Protein AF-A0A2G1QGQ4-F1 (afdb_monomer)

Radius of gyration: 23.51 Å; Cα contacts (8 Å, |Δi|>4): 430; chains: 1; bounding box: 53×46×70 Å

Secondary structure (DSSP, 8-state):
--HHHHHHHHHHHHHHHHHHHTTTTT-EEEEEEEEE-S--EE-SSTT--EESS-SSTHHHHHHHHHHHTT-EEEE-TTHHHHHHHHHHHHHHHHHHHHHHHHHT--SEEEEEEEEEEEEEEEEEEE--BTTEEEEEEEEEEEEEEEEEEE-TTT--EEEEEEEEEEEEEEEEEEEEEEEETTEEEEEEEEEEEE--TTIIIIIHHHHHHHHHHHHHH-HHHHHHHHHHHHHHSPP-

Foldseek 3Di:
DCPPVVLVVLLLVLLQLLQVLCLAAAAEEEEAAAEEQAPAAPPPDPPDGHHPADGPVLSVLLCVLCVSSNHHYDYPHPVVVLVVQCVVVDDVSVVVSVVVCVVRPHQKYKYKYWNHKDKAWDDWDDDDDQQKDKIKGKIKIKIKMKMFIAGPPVRHTQDMDIDMDMWMKMKIKMKGWDDDPNDIDIDMDIDIDGDDCPPRPRSSVSSLRSSVSSLSRGVSSVVRRVVSSVVVDDDD

Mean predicted aligned error: 9.04 Å

pLDDT: mean 83.69, std 13.97, range [28.38, 97.88]

Organism: NCBI:txid1982044

Sequence (236 aa):
MPIVETHKTEVGDILACIKKSGAINGIRFAVALWADGTGQTNAVADGMTGTKLPQGTSATYVSGAIRDAGGIALNRYENNTNASLANFGGAPVQEAIAKSIQRDYPHYVVTGMFTSLDFTGGKTVDVRVAGVGPMANTRAARVGFSTELVTPGSGRLVADSKMSRVMRFKEIGIGGGIIIGNTLATGQVMKSDQQMLQAESLEDPISLMVADLILQSFPKAQSACGSQFGKLMPSA

Solvent-accessible surface area (backbone atoms only — not comparable to full-atom values): 12724 Å² total; per-residue (Å²): 131,80,65,70,67,61,53,59,51,53,53,50,50,52,26,45,42,29,28,73,55,49,57,36,58,85,42,32,32,28,31,35,60,50,43,82,60,45,85,59,62,40,68,88,51,93,92,51,82,44,62,74,62,83,80,66,58,61,39,53,36,47,38,46,37,38,41,55,24,38,26,40,54,39,80,48,59,63,52,62,58,59,53,50,47,28,66,76,51,37,71,70,41,38,52,52,51,53,51,47,52,62,73,64,54,48,65,31,33,39,37,34,32,33,61,36,69,46,76,43,85,51,63,73,46,77,51,67,59,94,46,35,32,49,33,35,41,34,36,34,36,36,40,29,38,38,37,39,36,22,36,67,94,78,62,48,78,70,34,68,33,75,53,73,46,79,45,58,35,43,36,42,31,42,39,35,43,51,74,58,91,95,42,78,51,70,52,72,51,75,50,75,51,68,67,59,61,71,54,78,61,42,37,51,60,47,30,46,37,52,49,48,33,45,34,75,65,31,68,60,21,26,76,73,34,42,76,61,50,60,71,70,48,78,82,127

Structure (mmCIF, N/CA/C/O backbone):
data_AF-A0A2G1QGQ4-F1
#
_entry.id   AF-A0A2G1QGQ4-F1
#
loop_
_atom_site.group_PDB
_atom_site.id
_atom_site.type_symbol
_atom_site.label_atom_id
_atom_site.label_alt_id
_atom_site.label_comp_id
_atom_site.label_asym_id
_atom_site.label_entity_id
_atom_site.label_seq_id
_atom_site.pdbx_PDB_ins_code
_atom_site.Cartn_x
_atom_site.Cartn_y
_atom_site.Cartn_z
_atom_site.occupancy
_atom_site.B_iso_or_equiv
_atom_site.auth_seq_id
_atom_site.auth_comp_id
_atom_site.auth_asym_id
_atom_site.auth_atom_id
_atom_site.pdbx_PDB_model_num
ATOM 1 N N . MET A 1 1 ? 3.959 -12.378 -22.763 1.00 28.38 1 MET A N 1
ATOM 2 C CA . MET A 1 1 ? 3.350 -13.180 -21.680 1.00 28.38 1 MET A CA 1
ATOM 3 C C . MET A 1 1 ? 2.687 -12.215 -20.715 1.00 28.38 1 MET A C 1
ATOM 5 O O . MET A 1 1 ? 3.369 -11.273 -20.320 1.00 28.38 1 MET A O 1
ATOM 9 N N . PRO A 1 2 ? 1.393 -12.372 -20.398 1.00 36.06 2 PRO A N 1
ATOM 10 C CA . PRO A 1 2 ? 0.696 -11.466 -19.500 1.00 36.06 2 PRO A CA 1
ATOM 11 C C . PRO A 1 2 ? 1.058 -11.856 -18.066 1.00 36.06 2 PRO A C 1
ATOM 13 O O . PRO A 1 2 ? 0.424 -12.704 -17.463 1.00 36.06 2 PRO A O 1
ATOM 16 N N . ILE A 1 3 ? 2.132 -11.273 -17.539 1.00 42.59 3 ILE A N 1
ATOM 17 C CA . ILE A 1 3 ? 2.497 -11.413 -16.119 1.00 42.59 3 ILE A CA 1
ATOM 18 C C . ILE A 1 3 ? 1.481 -10.642 -15.247 1.00 42.59 3 ILE A C 1
ATOM 20 O O . ILE A 1 3 ? 1.219 -11.018 -14.107 1.00 42.59 3 ILE A O 1
ATOM 24 N N . VAL A 1 4 ? 0.851 -9.622 -15.843 1.00 42.44 4 VAL A N 1
ATOM 25 C CA . VAL A 1 4 ? 0.005 -8.607 -15.200 1.00 42.44 4 VAL A CA 1
ATOM 26 C C . VAL A 1 4 ? -1.303 -9.166 -14.628 1.00 42.44 4 VAL A C 1
ATOM 28 O O . VAL A 1 4 ? -1.730 -8.748 -13.560 1.00 42.44 4 VAL A O 1
ATOM 31 N N . GLU A 1 5 ? -1.948 -10.117 -15.306 1.00 40.44 5 GLU A N 1
ATOM 32 C CA . GLU A 1 5 ? -3.262 -10.631 -14.878 1.00 40.44 5 GLU A CA 1
ATOM 33 C C . GLU A 1 5 ? -3.138 -11.622 -13.707 1.00 40.44 5 GLU A C 1
ATOM 35 O O . GLU A 1 5 ? -3.970 -11.633 -12.804 1.00 40.44 5 GLU A O 1
ATOM 40 N N . THR A 1 6 ? -2.037 -12.379 -13.672 1.00 44.22 6 THR A N 1
ATOM 41 C CA . THR A 1 6 ? -1.728 -13.396 -12.653 1.00 44.22 6 THR A CA 1
ATOM 42 C C . THR A 1 6 ? -1.455 -12.830 -11.257 1.00 44.22 6 THR A C 1
ATOM 44 O O . THR A 1 6 ? -1.804 -13.463 -10.266 1.00 44.22 6 THR A O 1
ATOM 47 N N . HIS A 1 7 ? -0.839 -11.648 -11.141 1.00 52.28 7 HIS A N 1
ATOM 48 C CA . HIS A 1 7 ? -0.472 -11.102 -9.825 1.00 52.28 7 HIS A CA 1
ATOM 49 C C . HIS A 1 7 ? -1.653 -10.451 -9.093 1.00 52.28 7 HIS A C 1
ATOM 51 O O . HIS A 1 7 ? -1.795 -10.621 -7.881 1.00 52.28 7 HIS A O 1
ATOM 57 N N . LYS A 1 8 ? -2.556 -9.782 -9.823 1.00 57.88 8 LYS A N 1
ATOM 58 C CA . LYS A 1 8 ? -3.760 -9.180 -9.232 1.00 57.88 8 LYS A CA 1
ATOM 59 C C . LYS A 1 8 ? -4.678 -10.238 -8.610 1.00 57.88 8 LYS A C 1
ATOM 61 O O . LYS A 1 8 ? -5.297 -9.997 -7.574 1.00 57.88 8 LYS A O 1
ATOM 66 N N . THR A 1 9 ? -4.737 -11.428 -9.212 1.00 66.50 9 THR A N 1
ATOM 67 C CA . THR A 1 9 ? -5.489 -12.565 -8.664 1.00 66.50 9 THR A CA 1
ATOM 68 C C . THR A 1 9 ? -4.884 -13.094 -7.364 1.00 66.50 9 THR A C 1
ATOM 70 O O . THR A 1 9 ? -5.625 -13.363 -6.427 1.00 66.50 9 THR A O 1
ATOM 73 N N . GLU A 1 10 ? -3.556 -13.138 -7.237 1.00 82.25 10 GLU A N 1
ATOM 74 C CA . GLU A 1 10 ? -2.882 -13.650 -6.034 1.00 82.25 10 GLU A CA 1
ATOM 75 C C . GLU A 1 10 ? -3.085 -12.760 -4.798 1.00 82.25 10 GLU A C 1
ATOM 77 O O . GLU A 1 10 ? -3.364 -13.256 -3.701 1.00 82.25 10 GLU A O 1
ATOM 82 N N . VAL A 1 11 ? -2.974 -11.438 -4.974 1.00 86.56 11 VAL A N 1
ATOM 83 C CA . VAL A 1 11 ? -3.230 -10.467 -3.899 1.00 86.56 11 VAL A CA 1
ATOM 84 C C . VAL A 1 11 ? -4.713 -10.475 -3.513 1.00 86.56 11 VAL A C 1
ATOM 86 O O . VAL A 1 11 ? -5.056 -10.484 -2.329 1.00 86.56 11 VAL A O 1
ATOM 89 N N . GLY A 1 12 ? -5.609 -10.548 -4.501 1.00 89.88 12 GLY A N 1
ATOM 90 C CA . GLY A 1 12 ? -7.041 -10.707 -4.255 1.00 89.88 12 GLY A CA 1
ATOM 91 C C . GLY A 1 12 ? -7.365 -11.974 -3.458 1.00 89.88 12 GLY A C 1
ATOM 92 O O . GLY A 1 12 ? -8.160 -11.924 -2.518 1.00 89.88 12 GLY A O 1
ATOM 93 N N . ASP A 1 13 ? -6.709 -13.094 -3.767 1.00 92.44 13 ASP A N 1
ATOM 94 C CA . ASP A 1 13 ? -6.938 -14.373 -3.096 1.00 92.44 13 ASP A CA 1
ATOM 95 C C . ASP A 1 13 ? -6.530 -14.344 -1.620 1.00 92.44 13 ASP A C 1
ATOM 97 O O . ASP A 1 13 ? -7.228 -14.925 -0.781 1.00 92.44 13 ASP A O 1
ATOM 101 N N . ILE A 1 14 ? -5.421 -13.677 -1.271 1.00 94.50 14 ILE A N 1
ATOM 102 C CA . ILE A 1 14 ? -5.005 -13.585 0.135 1.00 94.50 14 ILE A CA 1
ATOM 103 C C . ILE A 1 14 ? -5.941 -12.674 0.932 1.00 94.50 14 ILE A C 1
ATOM 105 O O . ILE A 1 14 ? -6.358 -13.039 2.034 1.00 94.50 14 ILE A O 1
ATOM 109 N N . LEU A 1 15 ? -6.360 -11.539 0.366 1.00 95.75 15 LEU A N 1
ATOM 110 C CA . LEU A 1 15 ? -7.339 -10.654 1.004 1.00 95.75 15 LEU A CA 1
ATOM 111 C C . LEU A 1 15 ? -8.690 -11.367 1.171 1.00 95.75 15 LEU A C 1
ATOM 113 O O . LEU A 1 15 ? -9.294 -11.322 2.243 1.00 95.75 15 LEU A O 1
ATOM 117 N N . ALA A 1 16 ? -9.121 -12.129 0.164 1.00 96.25 16 ALA A N 1
ATOM 118 C CA . ALA A 1 16 ? -10.317 -12.958 0.246 1.00 96.25 16 ALA A CA 1
ATOM 119 C C . ALA A 1 16 ? -10.196 -14.063 1.311 1.00 96.25 16 ALA A C 1
ATOM 121 O O . ALA A 1 16 ? -11.179 -14.348 2.003 1.00 96.25 16 ALA A O 1
ATOM 122 N N . CYS A 1 17 ? -9.018 -14.674 1.482 1.00 96.75 17 CYS A N 1
ATOM 123 C CA . CYS A 1 17 ? -8.759 -15.610 2.578 1.00 96.75 17 CYS A CA 1
ATOM 124 C C . CYS A 1 17 ? -8.932 -14.922 3.938 1.00 96.75 17 CYS A C 1
ATOM 126 O O . CYS A 1 17 ? -9.684 -15.409 4.791 1.00 96.75 17 CYS A O 1
ATOM 128 N N . ILE A 1 18 ? -8.308 -13.753 4.125 1.00 97.75 18 ILE A N 1
ATOM 129 C CA . ILE A 1 18 ? -8.406 -12.973 5.365 1.00 97.75 18 ILE A CA 1
ATOM 130 C C . ILE A 1 18 ? -9.871 -12.628 5.655 1.00 97.75 18 ILE A C 1
ATOM 132 O O . ILE A 1 18 ? -10.347 -12.860 6.769 1.00 97.75 18 ILE A O 1
ATOM 136 N N . LYS A 1 19 ? -10.627 -12.196 4.643 1.00 97.88 19 LYS A N 1
ATOM 137 C CA . LYS A 1 19 ? -12.064 -11.930 4.760 1.00 97.88 19 LYS A CA 1
ATOM 138 C C . LYS A 1 19 ? -12.856 -13.157 5.203 1.00 97.88 19 LYS A C 1
ATOM 140 O O . LYS A 1 19 ? -13.670 -13.061 6.119 1.00 97.88 19 LYS A O 1
ATOM 145 N N . LYS A 1 20 ? -12.602 -14.325 4.603 1.00 97.56 20 LYS A N 1
ATOM 146 C CA . LYS A 1 20 ? -13.256 -15.594 4.980 1.00 97.56 20 LYS A CA 1
ATOM 147 C C . LYS A 1 20 ? -12.925 -16.019 6.410 1.00 97.56 20 LYS A C 1
ATOM 149 O O . LYS A 1 20 ? -13.785 -16.579 7.084 1.00 97.56 20 LYS A O 1
ATOM 154 N N . SER A 1 21 ? -11.720 -15.720 6.900 1.00 97.25 21 SER A N 1
ATOM 155 C CA . SER A 1 21 ? -11.356 -15.978 8.300 1.00 97.25 21 SER A CA 1
ATOM 156 C C . SER A 1 21 ? -12.193 -15.143 9.283 1.00 97.25 21 SER A C 1
ATOM 158 O O . SER A 1 21 ? -12.359 -15.519 10.446 1.00 97.25 21 SER A O 1
ATOM 160 N N . GLY A 1 22 ? -12.720 -13.995 8.841 1.00 97.25 22 GLY A N 1
ATOM 161 C CA . GLY A 1 22 ? -13.447 -13.040 9.674 1.00 97.25 22 GLY A CA 1
ATOM 162 C C . GLY A 1 22 ? -12.605 -12.442 10.803 1.00 97.25 22 GLY A C 1
ATOM 163 O O . GLY A 1 22 ? -13.166 -12.003 11.804 1.00 97.25 22 GLY A O 1
ATOM 164 N N . ALA A 1 23 ? -11.272 -12.477 10.691 1.00 96.94 23 ALA A N 1
ATOM 165 C CA . ALA A 1 23 ? -10.347 -12.012 11.726 1.00 96.94 23 ALA A CA 1
ATOM 166 C C . ALA A 1 23 ? -10.472 -10.516 12.033 1.00 96.94 23 ALA A C 1
ATOM 168 O O . ALA A 1 23 ? -10.244 -10.111 13.169 1.00 96.94 23 ALA A O 1
ATOM 169 N N . ILE A 1 24 ? -10.864 -9.720 11.037 1.00 97.75 24 ILE A N 1
ATOM 170 C CA . ILE A 1 24 ? -10.989 -8.265 11.154 1.00 97.75 24 ILE A CA 1
ATOM 171 C C . ILE A 1 24 ? -12.421 -7.760 10.920 1.00 97.75 24 ILE A C 1
ATOM 173 O O . ILE A 1 24 ? -12.630 -6.566 10.705 1.00 97.75 24 ILE A O 1
ATOM 177 N N . ASN A 1 25 ? -13.424 -8.642 10.992 1.00 96.94 25 ASN A N 1
ATOM 178 C CA . ASN A 1 25 ? -14.824 -8.247 10.829 1.00 96.94 25 ASN A CA 1
ATOM 179 C C . ASN A 1 25 ? -15.223 -7.233 11.910 1.00 96.94 25 ASN A C 1
ATOM 181 O O . ASN A 1 25 ? -15.091 -7.494 13.104 1.00 96.94 25 ASN A O 1
ATOM 185 N N . GLY A 1 26 ? -15.716 -6.068 11.487 1.00 95.38 26 GLY A N 1
ATOM 186 C CA . GLY A 1 26 ? -16.084 -4.975 12.395 1.00 95.38 26 GLY A CA 1
ATOM 187 C C . GLY A 1 26 ? -14.897 -4.175 12.948 1.00 95.38 26 GLY A C 1
ATOM 188 O O . GLY A 1 26 ? -15.105 -3.170 13.633 1.00 95.38 26 GLY A O 1
ATOM 189 N N . ILE A 1 27 ? -13.656 -4.553 12.624 1.00 97.88 27 ILE A N 1
ATOM 190 C CA . ILE A 1 27 ? -12.474 -3.788 13.012 1.00 97.88 27 ILE A CA 1
ATOM 191 C C . ILE A 1 27 ? -12.340 -2.576 12.090 1.00 97.88 27 ILE A C 1
ATOM 193 O O . ILE A 1 27 ? -12.159 -2.681 10.878 1.00 97.88 27 ILE A O 1
ATOM 197 N N . ARG A 1 28 ? -12.465 -1.400 12.702 1.00 97.06 28 ARG A N 1
ATOM 198 C CA . ARG A 1 28 ? -12.249 -0.087 12.086 1.00 97.06 28 ARG A CA 1
ATOM 199 C C . ARG A 1 28 ? -10.768 0.289 12.034 1.00 97.06 28 ARG A C 1
ATOM 201 O O . ARG A 1 28 ? -10.126 0.361 13.081 1.00 97.06 28 ARG A O 1
ATOM 208 N N . PHE A 1 29 ? -10.281 0.611 10.843 1.00 97.25 29 PHE A N 1
ATOM 209 C CA . PHE A 1 29 ? -8.935 1.104 10.575 1.00 97.25 29 PHE A CA 1
ATOM 210 C C . PHE A 1 29 ? -9.019 2.533 10.048 1.00 97.25 29 PHE A C 1
ATOM 212 O O . PHE A 1 29 ? -9.677 2.780 9.040 1.00 97.25 29 PHE A O 1
ATOM 219 N N . ALA A 1 30 ? -8.352 3.477 10.702 1.00 94.44 30 ALA A N 1
ATOM 220 C CA . ALA A 1 30 ? -8.120 4.789 10.114 1.00 94.44 30 ALA A CA 1
ATOM 221 C C . ALA A 1 30 ? -6.956 4.701 9.130 1.00 94.44 30 ALA A C 1
ATOM 223 O O . ALA A 1 30 ? -5.867 4.282 9.507 1.00 94.44 30 ALA A O 1
ATOM 224 N N . VAL A 1 31 ? -7.177 5.114 7.888 1.00 93.12 31 VAL A N 1
ATOM 225 C CA . VAL A 1 31 ? -6.118 5.222 6.884 1.00 93.12 31 VAL A CA 1
ATOM 226 C C . VAL A 1 31 ? -5.609 6.654 6.897 1.00 93.12 31 VAL A C 1
ATOM 228 O O . VAL A 1 31 ? -6.354 7.580 6.568 1.00 93.12 31 VAL A O 1
ATOM 231 N N . ALA A 1 32 ? -4.375 6.822 7.361 1.00 87.81 32 ALA A N 1
ATOM 232 C CA . ALA A 1 32 ? -3.702 8.105 7.496 1.00 87.81 32 ALA A CA 1
ATOM 233 C C . ALA A 1 32 ? -2.915 8.465 6.222 1.00 87.81 32 ALA A C 1
ATOM 235 O O . ALA A 1 32 ? -3.194 7.955 5.134 1.00 87.81 32 ALA A O 1
ATOM 236 N N . LEU A 1 33 ? -1.957 9.389 6.353 1.00 82.69 33 LEU A N 1
ATOM 237 C CA . LEU A 1 33 ? -1.147 9.853 5.235 1.00 82.69 33 LEU A CA 1
ATOM 238 C C . LEU A 1 33 ? -0.315 8.718 4.633 1.00 82.69 33 LEU A C 1
ATOM 240 O O . LEU A 1 33 ? 0.320 7.954 5.357 1.00 82.69 33 LEU A O 1
ATOM 244 N N . TRP A 1 34 ? -0.289 8.661 3.302 1.00 85.81 34 TRP A N 1
ATOM 245 C CA . TRP A 1 34 ? 0.748 7.943 2.578 1.00 85.81 34 TRP A CA 1
ATOM 246 C C . TRP A 1 34 ? 1.764 8.952 2.052 1.00 85.81 34 TRP A C 1
ATOM 248 O O . TRP A 1 34 ? 1.470 9.681 1.103 1.00 85.81 34 TRP A O 1
ATOM 258 N N . ALA A 1 35 ? 2.918 9.049 2.704 1.00 86.44 35 ALA A N 1
ATOM 259 C CA . ALA A 1 35 ? 3.913 10.071 2.396 1.00 86.44 35 ALA A CA 1
ATOM 260 C C . ALA A 1 35 ? 4.841 9.653 1.244 1.00 86.44 35 ALA A C 1
ATOM 262 O O . ALA A 1 35 ? 5.180 8.480 1.087 1.00 86.44 35 ALA A O 1
ATOM 263 N N . ASP A 1 36 ? 5.311 10.623 0.465 1.00 85.75 36 ASP A N 1
ATOM 264 C CA . ASP A 1 36 ? 6.444 10.431 -0.439 1.00 85.75 36 ASP A CA 1
ATOM 265 C C . ASP A 1 36 ? 7.733 10.859 0.274 1.00 85.75 36 ASP A C 1
ATOM 267 O O . ASP A 1 36 ? 8.033 12.047 0.387 1.00 85.75 36 ASP A O 1
ATOM 271 N N . GLY A 1 37 ? 8.472 9.882 0.801 1.00 83.56 37 GLY A N 1
ATOM 272 C CA . GLY A 1 37 ? 9.764 10.086 1.456 1.00 83.56 37 GLY A CA 1
ATOM 273 C C . GLY A 1 37 ? 10.958 9.963 0.508 1.00 83.56 37 GLY A C 1
ATOM 274 O O . GLY A 1 37 ? 12.095 9.967 0.969 1.00 83.56 37 GLY A O 1
ATOM 275 N N . THR A 1 38 ? 10.733 9.831 -0.804 1.00 83.62 38 THR A N 1
ATOM 276 C CA . THR A 1 38 ? 11.808 9.520 -1.762 1.00 83.62 38 THR A CA 1
ATOM 277 C C . THR A 1 38 ? 12.659 10.730 -2.134 1.00 83.62 38 THR A C 1
ATOM 279 O O . THR A 1 38 ? 13.783 10.570 -2.609 1.00 83.62 38 THR A O 1
ATOM 282 N N . GLY A 1 39 ? 12.116 11.941 -1.972 1.00 78.25 39 GLY A N 1
ATOM 283 C CA . GLY A 1 39 ? 12.755 13.189 -2.399 1.00 78.25 39 GLY A CA 1
ATOM 284 C C . GLY A 1 39 ? 12.881 13.348 -3.921 1.00 78.25 39 GLY A C 1
ATOM 285 O O . GLY A 1 39 ? 13.515 14.295 -4.384 1.00 78.25 39 GLY A O 1
ATOM 286 N N . GLN A 1 40 ? 12.291 12.446 -4.715 1.00 78.75 40 GLN A N 1
ATOM 287 C CA . GLN A 1 40 ? 12.428 12.440 -6.169 1.00 78.75 40 GLN A CA 1
ATOM 288 C C . GLN A 1 40 ? 11.359 13.304 -6.843 1.00 78.75 40 GLN A C 1
ATOM 290 O O . GLN A 1 40 ? 10.167 12.980 -6.868 1.00 78.75 40 GLN A O 1
ATOM 295 N N . THR A 1 41 ? 11.803 14.382 -7.482 1.00 71.88 41 THR A N 1
ATOM 296 C CA . THR A 1 41 ? 10.947 15.267 -8.275 1.00 71.88 41 THR A CA 1
ATOM 297 C C . THR A 1 41 ? 11.141 15.039 -9.773 1.00 71.88 41 THR A C 1
ATOM 299 O O . THR A 1 41 ? 12.149 14.523 -10.260 1.00 71.88 41 THR A O 1
ATOM 302 N N . ASN A 1 42 ? 10.118 15.376 -10.544 1.00 66.19 42 ASN A N 1
ATOM 303 C CA . ASN A 1 42 ? 10.129 15.360 -11.990 1.00 66.19 42 ASN A CA 1
ATOM 304 C C . ASN A 1 42 ? 10.671 16.695 -12.515 1.00 66.19 42 ASN A C 1
ATOM 306 O O . ASN A 1 42 ? 9.912 17.554 -12.957 1.00 66.19 42 ASN A O 1
ATOM 310 N N . ALA A 1 43 ? 11.992 16.854 -12.474 1.00 57.50 43 ALA A N 1
ATOM 311 C CA . ALA A 1 43 ? 12.678 17.961 -13.128 1.00 57.50 43 ALA A CA 1
ATOM 312 C C . ALA A 1 43 ? 12.921 17.609 -14.606 1.00 57.50 43 ALA A C 1
ATOM 314 O O . ALA A 1 43 ? 13.974 17.096 -14.973 1.00 57.50 43 ALA A O 1
ATOM 315 N N . VAL A 1 44 ? 11.909 17.809 -15.456 1.00 58.56 44 VAL A N 1
ATOM 316 C CA . VAL A 1 44 ? 12.087 17.780 -16.925 1.00 58.56 44 VAL A CA 1
ATOM 317 C C . VAL A 1 44 ? 12.400 19.167 -17.503 1.00 58.56 44 VAL A C 1
ATOM 319 O O . VAL A 1 44 ? 12.785 19.259 -18.663 1.00 58.56 44 VAL A O 1
ATOM 322 N N . ALA A 1 45 ? 12.306 20.223 -16.687 1.00 52.59 45 ALA A N 1
ATOM 323 C CA . ALA A 1 45 ? 12.778 21.577 -16.972 1.00 52.59 45 ALA A CA 1
ATOM 324 C C . ALA A 1 45 ? 12.997 22.364 -15.661 1.00 52.59 45 ALA A C 1
ATOM 326 O O . ALA A 1 45 ? 12.435 22.001 -14.620 1.00 52.59 45 ALA A O 1
ATOM 327 N N . ASP A 1 46 ? 13.777 23.448 -15.722 1.00 47.25 46 ASP A N 1
ATOM 328 C CA . ASP A 1 46 ? 13.975 24.372 -14.598 1.00 47.25 46 ASP A CA 1
ATOM 329 C C . ASP A 1 46 ? 12.636 24.984 -14.149 1.00 47.25 46 ASP A C 1
ATOM 331 O O . ASP A 1 46 ? 11.855 25.481 -14.961 1.00 47.25 46 ASP A O 1
ATOM 335 N N . GLY A 1 47 ? 12.359 24.934 -12.842 1.00 53.38 47 GLY A N 1
ATOM 336 C CA . GLY A 1 47 ? 11.125 25.462 -12.240 1.00 53.38 47 GLY A CA 1
ATOM 337 C C . GLY A 1 47 ? 9.943 24.485 -12.173 1.00 53.38 47 GLY A C 1
ATOM 338 O O . GLY A 1 47 ? 8.877 24.861 -11.690 1.00 53.38 47 GLY A O 1
ATOM 339 N N . MET A 1 48 ? 10.101 23.231 -12.612 1.00 58.88 48 MET A N 1
ATOM 340 C CA . MET A 1 48 ? 9.047 22.218 -12.488 1.00 58.88 48 MET A CA 1
ATOM 341 C C . MET A 1 48 ? 9.012 21.553 -11.106 1.00 58.88 48 MET A C 1
ATOM 343 O O . MET A 1 48 ? 10.039 21.171 -10.555 1.00 58.88 48 MET A O 1
ATOM 347 N N . THR A 1 49 ? 7.801 21.356 -10.578 1.00 62.34 49 THR A N 1
ATOM 348 C CA . THR A 1 49 ? 7.534 20.806 -9.234 1.00 62.34 49 THR A CA 1
ATOM 349 C C . THR A 1 49 ? 6.809 19.455 -9.255 1.00 62.34 49 THR A C 1
ATOM 351 O O . THR A 1 49 ? 6.307 19.002 -8.229 1.00 62.34 49 THR A O 1
ATOM 354 N N . GLY A 1 50 ? 6.717 18.799 -10.419 1.00 62.12 50 GLY A N 1
ATOM 355 C CA . GLY A 1 50 ? 6.026 17.511 -10.538 1.00 62.12 50 GLY A CA 1
ATOM 356 C C . GLY A 1 50 ? 6.684 16.426 -9.678 1.00 62.12 50 GLY A C 1
ATOM 357 O O . GLY A 1 50 ? 7.892 16.455 -9.470 1.00 62.12 50 GLY A O 1
ATOM 358 N N . THR A 1 51 ? 5.925 15.443 -9.198 1.00 72.62 51 THR A N 1
ATOM 359 C CA . THR A 1 51 ? 6.460 14.295 -8.442 1.00 72.62 51 THR A CA 1
ATOM 360 C C . THR A 1 51 ? 6.601 13.068 -9.340 1.00 72.62 51 THR A C 1
ATOM 362 O O . THR A 1 51 ? 5.872 12.914 -10.323 1.00 72.62 51 THR A O 1
ATOM 365 N N . LYS A 1 52 ? 7.558 12.180 -9.035 1.00 76.44 52 LYS A N 1
ATOM 366 C CA . LYS A 1 52 ? 7.716 10.905 -9.763 1.00 76.44 52 LYS A CA 1
ATOM 367 C C . LYS A 1 52 ? 6.711 9.837 -9.314 1.00 76.44 52 LYS A C 1
ATOM 369 O O . LYS A 1 52 ? 6.442 8.912 -10.078 1.00 76.44 52 LYS A O 1
ATOM 374 N N . LEU A 1 53 ? 6.156 9.973 -8.107 1.00 77.94 53 LEU A N 1
ATOM 375 C CA . LEU A 1 53 ? 5.166 9.063 -7.531 1.00 77.94 53 LEU A CA 1
ATOM 376 C C . LEU A 1 53 ? 3.803 9.753 -7.343 1.00 77.94 53 LEU A C 1
ATOM 378 O O . LEU A 1 53 ? 3.761 10.975 -7.137 1.00 77.94 53 LEU A O 1
ATOM 382 N N . PRO A 1 54 ? 2.690 8.993 -7.408 1.00 73.75 54 PRO A N 1
ATOM 383 C CA . PRO A 1 54 ? 1.355 9.515 -7.136 1.00 73.75 54 PRO A CA 1
ATOM 384 C C . PRO A 1 54 ? 1.246 10.098 -5.728 1.00 73.75 54 PRO A C 1
ATOM 386 O O . PRO A 1 54 ? 1.670 9.477 -4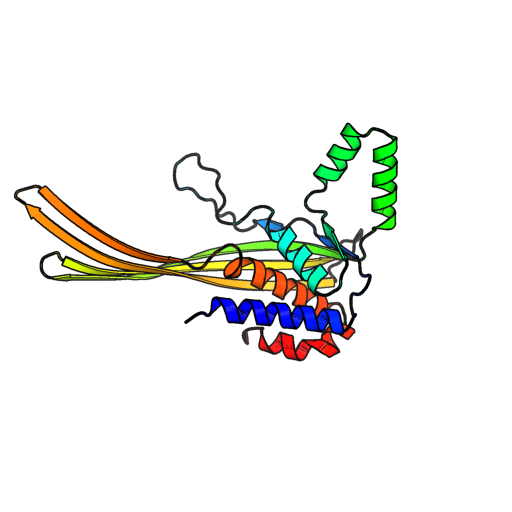.754 1.00 73.75 54 PRO A O 1
ATOM 389 N N . GLN A 1 55 ? 0.622 11.268 -5.627 1.00 69.25 55 GLN A N 1
ATOM 390 C CA . GLN A 1 55 ? 0.346 11.935 -4.359 1.00 69.25 55 GLN A CA 1
ATOM 391 C C . GLN A 1 55 ? -1.122 11.681 -3.994 1.00 69.25 55 GLN A C 1
ATOM 393 O O . GLN A 1 55 ? -2.024 11.994 -4.768 1.00 69.25 55 GLN A O 1
ATOM 398 N N . GLY A 1 56 ? -1.363 11.040 -2.850 1.00 63.62 56 GLY A N 1
ATOM 399 C CA . GLY A 1 56 ? -2.702 10.824 -2.285 1.00 63.62 56 GLY A CA 1
ATOM 400 C C . GLY A 1 56 ? -3.508 9.631 -2.802 1.00 63.62 56 GLY A C 1
ATOM 401 O O . GLY A 1 56 ? -4.354 9.119 -2.071 1.00 63.62 56 GLY A O 1
ATOM 402 N N . THR A 1 57 ? -3.210 9.086 -3.985 1.00 70.94 57 THR A N 1
ATOM 403 C CA . THR A 1 57 ? -3.892 7.869 -4.475 1.00 70.94 57 THR A CA 1
ATOM 404 C C . THR A 1 57 ? -3.538 6.627 -3.648 1.00 70.94 57 THR A C 1
ATOM 406 O O . THR A 1 57 ? -4.352 5.731 -3.493 1.00 70.94 57 THR A O 1
ATOM 409 N N . SER A 1 58 ? -2.361 6.567 -3.026 1.00 81.69 58 SER A N 1
ATOM 410 C CA . SER A 1 58 ? -1.925 5.372 -2.287 1.00 81.69 58 SER A CA 1
ATOM 411 C C . SER A 1 58 ? -2.794 5.043 -1.066 1.00 81.69 58 SER A C 1
ATOM 413 O O . SER A 1 58 ? -2.975 3.874 -0.730 1.00 81.69 58 SER A O 1
ATOM 415 N N . ALA A 1 59 ? -3.393 6.054 -0.425 1.00 84.00 59 ALA A N 1
ATOM 416 C CA . ALA A 1 59 ? -4.316 5.842 0.691 1.00 84.00 59 ALA A CA 1
ATOM 417 C C . ALA A 1 59 ? -5.621 5.151 0.248 1.00 84.00 59 ALA A C 1
ATOM 419 O O . ALA A 1 59 ? -6.263 4.458 1.047 1.00 84.00 59 ALA A O 1
ATOM 420 N N . THR A 1 60 ? -6.021 5.290 -1.022 1.00 86.56 60 THR A N 1
ATOM 421 C CA . THR A 1 60 ? -7.199 4.587 -1.548 1.00 86.56 60 THR A CA 1
ATOM 422 C C . THR A 1 60 ? -6.910 3.104 -1.759 1.00 86.56 60 THR A C 1
ATOM 424 O O . THR A 1 60 ? -7.783 2.296 -1.456 1.00 86.56 60 THR A O 1
ATOM 427 N N . TYR A 1 61 ? -5.684 2.731 -2.145 1.00 89.38 61 TYR A N 1
ATOM 428 C CA . TYR A 1 61 ? -5.256 1.328 -2.229 1.00 89.38 61 TYR A CA 1
ATOM 429 C C . TYR A 1 61 ? -5.256 0.651 -0.858 1.00 89.38 61 TYR A C 1
ATOM 431 O O . TYR A 1 61 ? -5.823 -0.426 -0.705 1.00 89.38 61 TYR A O 1
ATOM 439 N N . VAL A 1 62 ? -4.736 1.324 0.174 1.00 92.44 62 VAL A N 1
ATOM 440 C CA . VAL A 1 62 ? -4.818 0.828 1.560 1.00 92.44 62 VAL A CA 1
ATOM 441 C C . VAL A 1 62 ? -6.271 0.650 1.996 1.00 92.44 62 VAL A C 1
ATOM 443 O O . VAL A 1 62 ? -6.646 -0.385 2.547 1.00 92.44 62 VAL A O 1
ATOM 446 N N . SER A 1 63 ? -7.109 1.657 1.731 1.00 92.81 63 SER A N 1
ATOM 447 C CA . SER A 1 63 ? -8.532 1.613 2.077 1.00 92.81 63 SER A CA 1
ATOM 448 C C . SER A 1 63 ? -9.264 0.479 1.352 1.00 92.81 63 SER A C 1
ATOM 450 O O . SER A 1 63 ? -10.120 -0.172 1.950 1.00 92.81 63 SER A O 1
ATOM 452 N N . GLY A 1 64 ? -8.926 0.237 0.082 1.00 93.12 64 GLY A N 1
ATOM 453 C CA . GLY A 1 64 ? -9.429 -0.874 -0.722 1.00 93.12 64 GLY A CA 1
ATOM 454 C C . GLY A 1 64 ? -9.022 -2.220 -0.133 1.00 93.12 64 GLY A C 1
ATOM 455 O O . GLY A 1 64 ? -9.892 -3.007 0.227 1.00 93.12 64 GLY A O 1
ATOM 456 N N . ALA A 1 65 ? -7.726 -2.426 0.102 1.00 94.69 65 ALA A N 1
ATOM 457 C CA . ALA A 1 65 ? -7.191 -3.668 0.652 1.00 94.69 65 ALA A CA 1
ATOM 458 C C . ALA A 1 65 ? -7.804 -4.031 2.017 1.00 94.69 65 ALA A C 1
ATOM 460 O O . ALA A 1 65 ? -8.187 -5.178 2.244 1.00 94.69 65 ALA A O 1
ATOM 461 N N . ILE A 1 66 ? -7.983 -3.054 2.917 1.00 96.94 66 ILE A N 1
ATOM 462 C CA . ILE A 1 66 ? -8.653 -3.269 4.213 1.00 96.94 66 ILE A CA 1
ATOM 463 C C . ILE A 1 66 ? -10.100 -3.740 4.017 1.00 96.94 66 ILE A C 1
ATOM 465 O O . ILE A 1 66 ? -10.552 -4.656 4.707 1.00 96.94 66 ILE A O 1
ATOM 469 N N . ARG A 1 67 ? -10.840 -3.119 3.088 1.00 96.56 67 ARG A N 1
ATOM 470 C CA . ARG A 1 67 ? -12.232 -3.494 2.787 1.00 96.56 67 ARG A CA 1
ATOM 471 C C . ARG A 1 67 ? -12.315 -4.883 2.163 1.00 96.56 67 ARG A C 1
ATOM 473 O O . ARG A 1 67 ? -13.189 -5.667 2.537 1.00 96.56 67 ARG A O 1
ATOM 480 N N . ASP A 1 68 ? -11.401 -5.198 1.257 1.00 96.44 68 ASP A N 1
ATOM 481 C CA . ASP A 1 68 ? -11.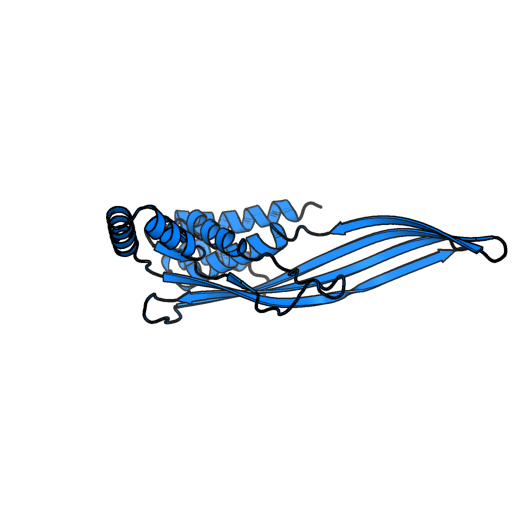335 -6.494 0.583 1.00 96.44 68 ASP A CA 1
ATOM 482 C C . ASP A 1 68 ? -10.948 -7.618 1.550 1.00 96.44 68 ASP A C 1
ATOM 484 O O . ASP A 1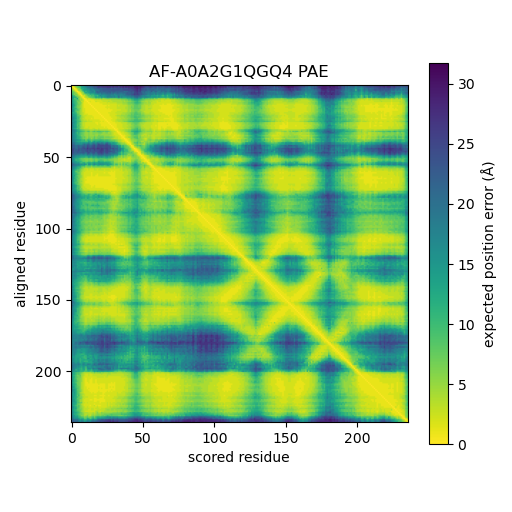 68 ? -11.468 -8.727 1.433 1.00 96.44 68 ASP A O 1
ATOM 488 N N . ALA A 1 69 ? -10.161 -7.305 2.584 1.00 97.44 69 ALA A N 1
ATOM 489 C CA . ALA A 1 69 ? -9.873 -8.182 3.717 1.00 97.44 69 ALA A CA 1
ATOM 490 C C . ALA A 1 69 ? -11.020 -8.302 4.748 1.00 97.44 69 ALA A C 1
ATOM 492 O O . ALA A 1 69 ? -10.920 -9.087 5.690 1.00 97.44 69 ALA A O 1
ATOM 493 N N . GLY A 1 70 ? -12.125 -7.561 4.590 1.00 97.25 70 GLY A N 1
ATOM 494 C CA . GLY A 1 70 ? -13.305 -7.624 5.468 1.00 97.25 70 GLY A CA 1
ATOM 495 C C . GLY A 1 70 ? -13.321 -6.631 6.639 1.00 97.25 70 GLY A C 1
ATOM 496 O O . GLY A 1 70 ? -14.223 -6.694 7.477 1.00 97.25 70 GLY A O 1
ATOM 497 N N . GLY A 1 71 ? -12.357 -5.710 6.702 1.00 97.75 71 GLY A N 1
ATOM 498 C CA . GLY A 1 71 ? -12.314 -4.627 7.684 1.00 97.75 71 GLY A CA 1
ATOM 499 C C . GLY A 1 71 ? -13.134 -3.399 7.277 1.00 97.75 71 GLY A C 1
ATOM 500 O O . GLY A 1 71 ? -13.660 -3.296 6.168 1.00 97.75 71 GLY A O 1
ATOM 501 N N . ILE A 1 72 ? -13.220 -2.423 8.184 1.00 97.25 72 ILE A N 1
ATOM 502 C CA . ILE A 1 72 ? -13.859 -1.124 7.930 1.00 97.25 72 ILE A CA 1
ATOM 503 C C . ILE A 1 72 ? -12.762 -0.070 7.758 1.00 97.25 72 ILE A C 1
ATOM 505 O O . ILE A 1 72 ? -12.125 0.324 8.733 1.00 97.25 72 ILE A O 1
ATOM 509 N N . ALA A 1 73 ? -12.553 0.407 6.531 1.00 94.62 73 ALA A N 1
ATOM 510 C CA . ALA A 1 73 ? -11.612 1.489 6.248 1.00 94.62 73 ALA A CA 1
ATOM 511 C C . ALA A 1 73 ? -12.264 2.863 6.463 1.00 94.62 73 ALA A C 1
ATOM 513 O O . ALA A 1 73 ? -13.266 3.198 5.830 1.00 94.62 73 ALA A O 1
ATOM 514 N N . LEU A 1 74 ? -11.669 3.671 7.336 1.00 92.06 74 LEU A N 1
ATOM 515 C CA . LEU A 1 74 ? -12.028 5.061 7.579 1.00 92.06 74 LEU A CA 1
ATOM 516 C C . LEU A 1 74 ? -10.972 5.939 6.913 1.00 92.06 74 LEU A C 1
ATOM 518 O O . LEU A 1 74 ? -9.849 6.045 7.407 1.00 92.06 74 LEU A O 1
ATOM 522 N N . ASN A 1 75 ? -11.323 6.571 5.796 1.00 85.81 75 ASN A N 1
ATOM 523 C CA . ASN A 1 75 ? -10.415 7.495 5.130 1.00 85.81 75 ASN A CA 1
ATOM 524 C C . ASN A 1 75 ? -10.203 8.735 6.019 1.00 85.81 75 ASN A C 1
ATOM 526 O O . ASN A 1 75 ? -11.125 9.525 6.222 1.00 85.81 75 ASN A O 1
ATOM 530 N N . ARG A 1 76 ? -8.995 8.874 6.574 1.00 84.06 76 ARG A N 1
ATOM 531 C CA . ARG A 1 76 ? -8.546 10.044 7.346 1.00 84.06 76 ARG A CA 1
ATOM 532 C C . ARG A 1 76 ? -7.454 10.830 6.621 1.00 84.06 76 ARG A C 1
ATOM 534 O O . ARG A 1 76 ? -6.977 11.821 7.168 1.00 84.06 76 ARG A O 1
ATOM 541 N N . TYR A 1 77 ? -7.099 10.416 5.402 1.00 75.88 77 TYR A N 1
ATOM 542 C CA . TYR A 1 77 ? -6.234 11.167 4.497 1.00 75.88 77 TYR A CA 1
ATOM 543 C C . TYR A 1 77 ? -6.867 12.530 4.175 1.00 75.88 77 TYR A C 1
ATOM 545 O O . TYR A 1 77 ? -6.251 13.570 4.380 1.00 75.88 77 TYR A O 1
ATOM 553 N N . GLU A 1 78 ? -8.153 12.528 3.806 1.00 71.00 78 GLU A N 1
ATOM 554 C CA . GLU A 1 78 ? -8.926 13.731 3.459 1.00 71.00 78 GLU A CA 1
ATOM 555 C C . GLU A 1 78 ? -9.726 14.293 4.646 1.00 71.00 78 GLU A C 1
ATOM 557 O O . GLU A 1 78 ? -10.938 14.513 4.574 1.00 71.00 78 GLU A O 1
ATOM 562 N N . ASN A 1 79 ? -9.076 14.561 5.782 1.00 71.62 79 ASN A N 1
ATOM 563 C CA . ASN A 1 79 ? -9.773 15.215 6.902 1.00 71.62 79 ASN A CA 1
ATOM 564 C C . ASN A 1 79 ? -10.274 16.632 6.551 1.00 71.62 79 ASN A C 1
ATOM 566 O O . ASN A 1 79 ? -11.210 17.126 7.188 1.00 71.62 79 ASN A O 1
ATOM 570 N N . ASN A 1 80 ? -9.715 17.254 5.507 1.00 74.75 80 ASN A N 1
ATOM 571 C CA . ASN A 1 80 ? -10.151 18.551 4.996 1.00 74.75 80 ASN A CA 1
ATOM 572 C C . ASN A 1 80 ? -11.611 18.541 4.541 1.00 74.75 80 ASN A C 1
ATOM 574 O O . ASN A 1 80 ? -12.306 19.526 4.757 1.00 74.75 80 ASN A O 1
ATOM 578 N N . THR A 1 81 ? -12.123 17.432 3.997 1.00 78.88 81 THR A N 1
ATOM 579 C CA . THR A 1 81 ? -13.531 17.351 3.582 1.00 78.88 81 THR A CA 1
ATOM 580 C C . THR A 1 81 ? -14.476 17.522 4.769 1.00 78.88 81 THR A C 1
ATOM 582 O O . THR A 1 81 ? -15.440 18.279 4.682 1.00 78.88 81 THR A O 1
ATOM 585 N N . ASN A 1 82 ? -14.175 16.887 5.906 1.00 80.94 82 ASN A N 1
ATOM 586 C CA . ASN A 1 82 ? -14.974 17.047 7.123 1.00 80.94 82 ASN A CA 1
ATOM 587 C C . ASN A 1 82 ? -14.903 18.484 7.652 1.00 80.94 82 ASN A C 1
ATOM 589 O O . ASN A 1 82 ? -15.925 19.031 8.058 1.00 80.94 82 ASN A O 1
ATOM 593 N N . ALA A 1 83 ? -13.724 19.112 7.603 1.00 82.62 83 ALA A N 1
ATOM 594 C CA . ALA A 1 83 ? -13.558 20.513 7.984 1.00 82.62 83 ALA A CA 1
ATOM 595 C C . ALA A 1 83 ? -14.340 21.462 7.055 1.00 82.62 83 ALA A C 1
ATOM 597 O O . ALA A 1 83 ? -15.026 22.365 7.526 1.00 82.62 83 ALA A O 1
ATOM 598 N N . SER A 1 84 ? -14.311 21.233 5.740 1.00 85.81 84 SER A N 1
ATOM 599 C CA . SER A 1 84 ? -15.087 22.011 4.772 1.00 85.81 84 SER A CA 1
ATOM 600 C C . SER A 1 84 ? -16.591 21.846 4.985 1.00 85.81 84 SER A C 1
ATOM 602 O O . SER A 1 84 ? -17.303 22.845 5.040 1.00 85.81 84 SER A O 1
ATOM 604 N N . LEU A 1 85 ? -17.083 20.616 5.168 1.00 86.12 85 LEU A N 1
ATOM 605 C CA . LEU A 1 85 ? -18.498 20.354 5.455 1.00 86.12 85 LEU A CA 1
ATOM 606 C C . LEU A 1 85 ? -18.948 21.026 6.757 1.00 86.12 85 LEU A C 1
ATOM 608 O O . LEU A 1 85 ? -20.018 21.627 6.799 1.00 86.12 85 LEU A O 1
ATOM 612 N N . ALA A 1 86 ? -18.115 20.975 7.796 1.00 86.38 86 ALA A N 1
ATOM 613 C CA . ALA A 1 86 ? -18.336 21.677 9.056 1.00 86.38 86 ALA A CA 1
ATOM 614 C C . ALA A 1 86 ? -18.411 23.205 8.881 1.00 86.38 86 ALA A C 1
ATOM 616 O O . ALA A 1 86 ? -19.244 23.856 9.513 1.00 86.38 86 ALA A O 1
ATOM 617 N N . ASN A 1 87 ? -17.565 23.780 8.024 1.00 87.88 87 ASN A N 1
ATOM 618 C CA . ASN A 1 87 ? -17.561 25.218 7.752 1.00 87.88 87 ASN A CA 1
ATOM 619 C C . ASN A 1 87 ? -18.795 25.658 6.951 1.00 87.88 87 ASN A C 1
ATOM 621 O O . ASN A 1 87 ? -19.403 26.670 7.286 1.00 87.88 87 ASN A O 1
ATOM 625 N N . PHE A 1 88 ? -19.198 24.895 5.929 1.00 90.19 88 PHE A N 1
ATOM 626 C CA . PHE A 1 88 ? -20.383 25.211 5.122 1.00 90.19 88 PHE A CA 1
ATOM 627 C C . PHE A 1 88 ? -21.703 24.930 5.850 1.00 90.19 88 PHE A C 1
ATOM 629 O O . PHE A 1 88 ? -22.677 25.653 5.664 1.00 90.19 88 PHE A O 1
ATOM 636 N N . GLY A 1 89 ? -21.751 23.874 6.660 1.00 87.38 89 GLY A N 1
ATOM 637 C CA . GLY A 1 89 ? -22.974 23.391 7.299 1.00 87.38 89 GLY A CA 1
ATOM 638 C C . GLY A 1 89 ? -23.289 24.006 8.666 1.00 87.38 89 GLY A C 1
ATOM 639 O O . GLY A 1 89 ? -24.349 23.728 9.229 1.00 87.38 89 GLY A O 1
ATOM 640 N N . GLY A 1 90 ? -22.384 24.818 9.218 1.00 91.44 90 GLY A N 1
ATOM 641 C CA . GLY A 1 90 ? -22.554 25.461 10.521 1.00 91.44 90 GLY A CA 1
ATOM 642 C C . GLY A 1 90 ? -22.641 24.479 11.700 1.00 91.44 90 GLY A C 1
ATOM 643 O O . GLY A 1 90 ? -22.301 23.298 11.594 1.00 91.44 90 GLY A O 1
ATOM 644 N N . ALA A 1 91 ? -23.107 24.977 12.849 1.00 91.50 91 ALA A N 1
ATOM 645 C CA . ALA A 1 91 ? -23.111 24.242 14.119 1.00 91.50 91 ALA A CA 1
ATOM 646 C C . ALA A 1 91 ? -23.816 22.861 14.083 1.00 91.50 91 ALA A C 1
ATOM 648 O O . ALA A 1 91 ? -23.254 21.912 14.632 1.00 91.50 91 ALA A O 1
ATOM 649 N N . PRO A 1 92 ? -24.976 22.673 13.414 1.00 92.62 92 PRO A N 1
ATOM 650 C CA . PRO A 1 92 ? -25.638 21.364 13.381 1.00 92.62 92 PRO A CA 1
ATOM 651 C C . PRO A 1 92 ? -24.819 20.292 12.649 1.00 92.62 92 PRO A C 1
ATOM 653 O O . PRO A 1 92 ? -24.749 19.143 13.086 1.00 92.62 92 PRO A O 1
ATOM 656 N N . VAL A 1 93 ? -24.166 20.667 11.544 1.00 90.44 93 VAL A N 1
ATOM 657 C CA . VAL A 1 93 ? -23.308 19.749 10.781 1.00 90.44 93 VAL A CA 1
ATOM 658 C C . VAL A 1 93 ? -22.017 19.465 11.541 1.00 90.44 93 VAL A C 1
ATOM 660 O O . VAL A 1 93 ? -21.576 18.317 11.580 1.00 90.44 93 VAL A O 1
ATOM 663 N N . GLN A 1 94 ? -21.449 20.469 12.213 1.00 89.25 94 GLN A N 1
ATOM 664 C CA . GLN A 1 94 ? -20.303 20.282 13.106 1.00 89.25 94 GLN A CA 1
ATOM 665 C C . GLN A 1 94 ? -20.599 19.254 14.204 1.00 89.25 94 GLN A C 1
ATOM 667 O O . GLN A 1 94 ? -19.812 18.328 14.409 1.00 89.25 94 GLN A O 1
ATOM 672 N N . GLU A 1 95 ? -21.750 19.368 14.869 1.00 92.00 95 GLU A N 1
ATOM 673 C CA . GLU A 1 95 ? -22.158 18.434 15.920 1.00 92.00 95 GLU A CA 1
ATOM 674 C C . GLU A 1 95 ? -22.367 17.013 15.373 1.00 92.00 95 GLU A C 1
ATOM 676 O O . GLU 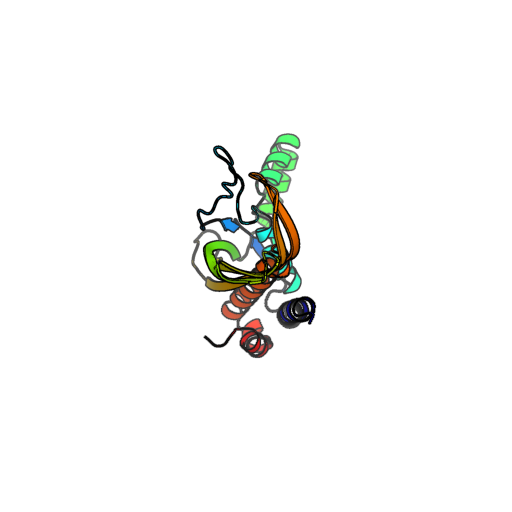A 1 95 ? -21.906 16.036 15.970 1.00 92.00 95 GLU A O 1
ATOM 681 N N . ALA A 1 96 ? -23.013 16.881 14.211 1.00 89.56 96 ALA A N 1
ATOM 682 C CA . ALA A 1 96 ? -23.224 15.590 13.562 1.00 89.56 96 ALA A CA 1
ATOM 683 C C . ALA A 1 96 ? -21.898 14.909 13.172 1.00 89.56 96 ALA A C 1
ATOM 685 O O . ALA A 1 96 ? -21.718 13.714 13.425 1.00 89.56 96 ALA A O 1
ATOM 686 N N . ILE A 1 97 ? -20.946 15.666 12.615 1.00 87.38 97 ILE A N 1
ATOM 687 C CA . ILE A 1 97 ? -19.606 15.170 12.276 1.00 87.38 97 ILE A CA 1
ATOM 688 C C . ILE A 1 97 ? -18.865 14.737 13.545 1.00 87.38 97 ILE A C 1
ATOM 690 O O . ILE A 1 97 ? -18.321 13.634 13.579 1.00 87.38 97 ILE A O 1
ATOM 694 N N . ALA A 1 98 ? -18.885 15.547 14.608 1.00 86.75 98 ALA A N 1
ATOM 695 C CA . ALA A 1 98 ? -18.235 15.211 15.873 1.00 86.75 98 ALA A CA 1
ATOM 696 C C . ALA A 1 98 ? -18.781 13.901 16.470 1.00 86.75 98 ALA A C 1
ATOM 698 O O . ALA A 1 98 ? -18.003 13.013 16.831 1.00 86.75 98 ALA A O 1
ATOM 699 N N . LYS A 1 99 ? -20.110 13.733 16.491 1.00 90.12 99 LYS A N 1
ATOM 700 C CA . LYS A 1 99 ? -20.764 12.487 16.927 1.00 90.12 99 LYS A CA 1
ATOM 701 C C . LYS A 1 99 ? -20.368 11.296 16.054 1.00 90.12 99 LYS A C 1
ATOM 703 O O . LYS A 1 99 ? -20.087 10.222 16.584 1.00 90.12 99 LYS A O 1
ATOM 708 N N . SER A 1 100 ? -20.296 11.472 14.731 1.00 86.56 100 SER A N 1
ATOM 709 C CA . SER A 1 100 ? -19.846 10.409 13.821 1.00 86.56 100 SER A CA 1
ATOM 710 C C . SER A 1 100 ? -18.399 10.009 14.092 1.00 86.56 100 SER A C 1
ATOM 712 O O . SER A 1 100 ? -18.097 8.824 14.150 1.00 86.56 100 SER A O 1
ATOM 714 N N . ILE A 1 101 ? -17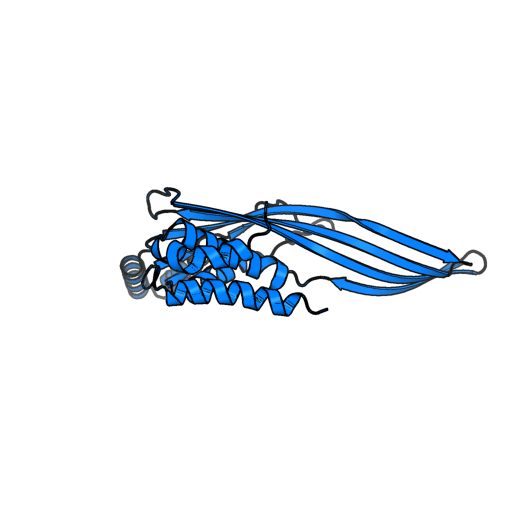.502 10.974 14.313 1.00 84.50 101 ILE A N 1
ATOM 715 C CA . ILE A 1 101 ? -16.089 10.702 14.604 1.00 84.50 101 ILE A CA 1
ATOM 716 C C . ILE A 1 101 ? -15.936 9.915 15.908 1.00 84.50 101 ILE A C 1
ATOM 718 O O . ILE A 1 101 ? -15.117 8.999 15.959 1.00 84.50 101 ILE A O 1
ATOM 722 N N . GLN A 1 102 ? -16.721 10.244 16.937 1.00 86.62 102 GLN A N 1
ATOM 723 C CA . GLN A 1 102 ? -16.718 9.508 18.202 1.00 86.62 102 GLN A CA 1
ATOM 724 C C . GLN A 1 102 ? -17.258 8.083 18.041 1.00 86.62 102 GLN A C 1
ATOM 726 O O . GLN A 1 102 ? -16.642 7.137 18.527 1.00 86.62 102 GLN A O 1
ATOM 731 N N . ARG A 1 103 ? -18.379 7.910 17.329 1.00 87.12 103 ARG A N 1
ATOM 732 C CA . ARG A 1 103 ? -18.956 6.584 17.050 1.00 87.12 103 ARG A CA 1
ATOM 733 C C . ARG A 1 103 ? -17.994 5.709 16.247 1.00 87.12 103 ARG A C 1
ATOM 735 O O . ARG A 1 103 ? -17.818 4.530 16.544 1.00 87.12 103 ARG A O 1
ATOM 742 N N . ASP A 1 104 ? -17.362 6.300 15.242 1.00 88.00 104 ASP A N 1
ATOM 743 C CA . ASP A 1 104 ? -16.490 5.610 14.299 1.00 88.00 104 ASP A CA 1
ATOM 744 C C . ASP A 1 104 ? -15.020 5.703 14.736 1.00 88.00 104 ASP A C 1
ATOM 746 O O . ASP A 1 104 ? -14.118 5.744 13.900 1.00 88.00 104 ASP A O 1
ATOM 750 N N . TYR A 1 105 ? -14.755 5.749 16.047 1.00 91.12 105 TYR A N 1
ATOM 751 C CA . TYR A 1 105 ? -13.387 5.789 16.551 1.00 91.12 105 TYR A CA 1
ATOM 752 C C . TYR A 1 105 ? -12.625 4.532 16.084 1.00 91.12 105 TYR A C 1
ATOM 754 O O . TYR A 1 105 ? -13.132 3.408 16.246 1.00 91.12 105 TYR A O 1
ATOM 762 N N . PRO A 1 106 ? -11.451 4.690 15.443 1.00 95.00 106 PRO A N 1
ATOM 763 C CA . PRO A 1 106 ? -10.702 3.565 14.897 1.00 95.00 106 PRO A CA 1
ATOM 764 C C . PRO A 1 106 ? -10.147 2.679 16.016 1.00 95.00 106 PRO A C 1
ATOM 766 O O . PRO A 1 106 ? -9.867 3.155 17.110 1.00 95.00 106 PRO A O 1
ATOM 769 N N . HIS A 1 107 ? -9.947 1.393 15.733 1.00 96.56 107 HIS A N 1
ATOM 770 C CA . HIS A 1 107 ? -9.178 0.507 16.618 1.00 96.56 107 HIS A CA 1
ATOM 771 C C . HIS A 1 107 ? -7.682 0.604 16.318 1.00 96.56 107 HIS A C 1
ATOM 773 O O . HIS A 1 107 ? -6.860 0.504 17.224 1.00 96.56 107 HIS A O 1
ATOM 779 N N . TYR A 1 108 ? -7.344 0.834 15.048 1.00 97.25 108 TYR A N 1
ATOM 780 C CA . TYR A 1 108 ? -5.975 0.960 14.567 1.00 97.25 108 TYR A CA 1
ATOM 781 C C . TYR A 1 108 ? -5.858 2.077 13.537 1.00 97.25 108 TYR A C 1
ATOM 783 O O . TYR A 1 108 ? -6.830 2.420 12.860 1.00 97.25 108 TYR A O 1
ATOM 791 N N . VAL A 1 109 ? -4.654 2.616 13.399 1.00 95.88 109 VAL A N 1
ATOM 792 C CA . VAL A 1 109 ? -4.289 3.558 12.344 1.00 95.88 109 VAL A CA 1
ATOM 793 C C . VAL A 1 109 ? -3.265 2.881 11.441 1.00 95.88 109 VAL A C 1
ATOM 795 O O . VAL A 1 109 ? -2.280 2.340 11.937 1.00 95.88 109 VAL A O 1
ATOM 798 N N . VAL A 1 110 ? -3.510 2.906 10.134 1.00 95.94 110 VAL A N 1
ATOM 799 C CA . VAL A 1 110 ? -2.564 2.469 9.106 1.00 95.94 110 VAL A CA 1
ATOM 800 C C . VAL A 1 110 ? -1.950 3.710 8.480 1.00 95.94 110 VAL A C 1
ATOM 802 O O . VAL A 1 110 ? -2.667 4.579 7.979 1.00 95.94 110 VAL A O 1
ATOM 805 N N . THR A 1 111 ? -0.628 3.787 8.511 1.00 92.62 111 THR A N 1
ATOM 806 C CA . THR A 1 111 ? 0.161 4.828 7.847 1.00 92.62 111 THR A CA 1
ATOM 807 C C . THR A 1 111 ? 1.143 4.175 6.888 1.00 92.62 111 THR A C 1
ATOM 809 O O . THR A 1 111 ? 1.488 3.002 7.049 1.00 92.62 111 THR A O 1
ATOM 812 N N . GLY A 1 112 ? 1.590 4.903 5.874 1.00 91.62 112 GLY A N 1
ATOM 813 C CA . GLY A 1 112 ? 2.591 4.376 4.963 1.00 91.62 112 GLY A CA 1
ATOM 814 C C . GLY A 1 112 ? 3.402 5.450 4.278 1.00 91.62 112 GLY A C 1
ATOM 815 O O . GLY A 1 112 ? 3.125 6.645 4.374 1.00 91.62 112 GLY A O 1
ATOM 816 N N . MET A 1 113 ? 4.453 5.011 3.607 1.00 90.62 113 MET A N 1
ATOM 817 C CA . MET A 1 113 ? 5.326 5.890 2.861 1.00 90.62 113 MET A CA 1
ATOM 818 C C . MET A 1 113 ? 6.053 5.155 1.744 1.00 90.62 113 MET A C 1
ATOM 820 O O . MET A 1 113 ? 6.336 3.957 1.828 1.00 90.62 113 MET A O 1
ATOM 824 N N . PHE A 1 114 ? 6.405 5.909 0.712 1.00 90.75 114 PHE A N 1
ATOM 825 C CA . PHE A 1 114 ? 7.448 5.524 -0.225 1.00 90.75 114 PHE A CA 1
ATOM 826 C C . PHE A 1 114 ? 8.803 5.871 0.385 1.00 90.75 114 PHE A C 1
ATOM 828 O O . PHE A 1 114 ? 9.068 7.035 0.680 1.00 90.75 114 PHE A O 1
ATOM 835 N N . THR A 1 115 ? 9.640 4.863 0.617 1.00 90.31 115 THR A N 1
ATOM 836 C CA . THR A 1 115 ? 10.915 5.020 1.333 1.00 90.31 115 THR A CA 1
ATOM 837 C C . THR A 1 115 ? 12.088 5.284 0.403 1.00 90.31 115 THR A C 1
ATOM 839 O O . THR A 1 115 ? 13.027 5.974 0.786 1.00 90.31 115 THR A O 1
ATOM 842 N N . SER A 1 116 ? 12.049 4.751 -0.818 1.00 88.62 116 SER A N 1
ATOM 843 C CA . SER A 1 116 ? 13.071 5.002 -1.831 1.00 88.62 116 SER A CA 1
ATOM 844 C C . SER A 1 116 ? 12.489 4.957 -3.240 1.00 88.62 116 SER A C 1
ATOM 846 O O . SER A 1 116 ? 11.473 4.306 -3.497 1.00 88.62 116 SER A O 1
ATOM 848 N N . LEU A 1 117 ? 13.148 5.659 -4.158 1.00 87.50 117 LEU A N 1
ATOM 849 C CA . LEU A 1 117 ? 12.923 5.541 -5.592 1.00 87.50 117 LEU A CA 1
ATOM 850 C C . LEU A 1 117 ? 14.278 5.639 -6.292 1.00 87.50 117 LEU A C 1
ATOM 852 O O . LEU A 1 117 ? 14.816 6.728 -6.481 1.00 87.50 117 LEU A O 1
ATOM 856 N N . ASP A 1 118 ? 14.813 4.482 -6.670 1.00 84.50 118 ASP A N 1
ATOM 857 C CA . ASP A 1 118 ? 16.137 4.354 -7.269 1.00 84.50 118 ASP A CA 1
ATOM 858 C C . ASP A 1 118 ? 16.015 4.022 -8.753 1.00 84.50 118 ASP A C 1
ATOM 860 O O . ASP A 1 118 ? 15.376 3.040 -9.131 1.00 84.50 118 ASP A O 1
ATOM 864 N N . PHE A 1 119 ? 16.665 4.802 -9.613 1.00 83.69 119 PHE A N 1
ATOM 865 C CA . PHE A 1 119 ? 16.724 4.520 -11.045 1.00 83.69 119 PHE A CA 1
ATOM 866 C C . PHE A 1 119 ? 18.025 3.796 -11.370 1.00 83.69 119 PHE A C 1
ATOM 868 O O . PHE A 1 119 ? 19.117 4.325 -11.186 1.00 83.69 119 PHE A O 1
ATOM 875 N N . THR A 1 120 ? 17.917 2.577 -11.883 1.00 78.94 120 THR A N 1
ATOM 876 C CA . THR A 1 120 ? 19.065 1.815 -12.369 1.00 78.94 120 THR A CA 1
ATOM 877 C C . THR A 1 120 ? 19.103 1.895 -13.890 1.00 78.94 120 THR A C 1
ATOM 879 O O . THR A 1 120 ? 18.172 1.462 -14.579 1.00 78.94 120 THR A O 1
ATOM 882 N N . GLY A 1 121 ? 20.191 2.448 -14.430 1.00 69.62 121 GLY A N 1
ATOM 883 C CA . GLY A 1 121 ? 20.485 2.346 -15.858 1.00 69.62 121 GLY A CA 1
ATOM 884 C C . GLY A 1 121 ? 20.601 0.876 -16.261 1.00 69.62 121 GLY A C 1
ATOM 885 O O . GLY A 1 121 ? 21.148 0.065 -15.516 1.00 69.62 121 GLY A O 1
ATOM 886 N N . GLY A 1 122 ? 20.048 0.505 -17.411 1.00 75.19 122 GLY A N 1
ATOM 887 C CA . GLY A 1 122 ? 20.222 -0.836 -17.959 1.00 75.19 122 GLY A CA 1
ATOM 888 C C . GLY A 1 122 ? 21.151 -0.833 -19.165 1.00 75.19 122 GLY A C 1
ATOM 889 O O . GLY A 1 122 ? 21.885 0.118 -19.433 1.00 75.19 122 GLY A O 1
ATOM 890 N N . LYS A 1 123 ? 21.144 -1.951 -19.886 1.00 78.81 123 LYS A N 1
ATOM 891 C CA . LYS A 1 123 ? 21.990 -2.138 -21.061 1.00 78.81 123 LYS A CA 1
ATOM 892 C C . LYS A 1 123 ? 21.421 -1.339 -22.226 1.00 78.81 123 LYS A C 1
ATOM 894 O O . LYS A 1 123 ? 20.228 -1.448 -22.518 1.00 78.81 123 LYS A O 1
ATOM 899 N N . THR A 1 124 ? 22.299 -0.591 -22.885 1.00 83.94 124 THR A N 1
ATOM 900 C CA . THR A 1 124 ? 22.047 -0.012 -24.204 1.00 83.94 124 THR A CA 1
ATOM 901 C C . THR A 1 124 ? 22.830 -0.825 -25.225 1.00 83.94 124 THR A C 1
ATOM 903 O O . THR A 1 124 ? 24.030 -1.034 -25.064 1.00 83.94 124 THR A O 1
ATOM 906 N N . VAL A 1 125 ? 22.139 -1.322 -26.241 1.00 85.38 125 VAL A N 1
ATOM 907 C CA . VAL A 1 125 ? 22.721 -1.986 -27.404 1.00 85.38 125 VAL A CA 1
ATOM 908 C C . VAL A 1 125 ? 22.393 -1.119 -28.601 1.00 85.38 125 VAL A C 1
ATOM 910 O O . VAL A 1 125 ? 21.229 -0.798 -28.811 1.00 85.38 125 VAL A O 1
ATOM 913 N N . ASP A 1 126 ? 23.405 -0.746 -29.369 1.00 87.06 126 ASP A N 1
ATOM 914 C CA . ASP A 1 126 ? 23.254 -0.017 -30.623 1.00 87.06 126 ASP A CA 1
ATOM 915 C C . ASP A 1 126 ? 24.241 -0.625 -31.618 1.00 87.06 126 ASP A C 1
ATOM 917 O O . ASP A 1 126 ? 25.456 -0.552 -31.430 1.00 87.06 126 ASP A O 1
ATOM 921 N N . VAL A 1 127 ? 23.712 -1.324 -32.619 1.00 86.69 127 VAL A N 1
ATOM 922 C CA . VAL A 1 127 ? 24.508 -1.992 -33.650 1.00 86.69 127 VAL A CA 1
ATOM 923 C C . VAL A 1 127 ? 24.126 -1.364 -34.971 1.00 86.69 127 VAL A C 1
ATOM 925 O O . VAL A 1 127 ? 22.975 -1.466 -35.379 1.00 86.69 127 VAL A O 1
ATOM 928 N N . ARG A 1 128 ? 25.082 -0.735 -35.658 1.00 84.94 128 ARG A N 1
ATOM 929 C CA . ARG A 1 128 ? 24.826 -0.062 -36.938 1.00 84.94 128 ARG A CA 1
ATOM 930 C C . ARG A 1 128 ? 25.762 -0.572 -38.017 1.00 84.94 128 ARG A C 1
ATOM 932 O O . ARG A 1 128 ? 26.970 -0.650 -37.814 1.00 84.94 128 ARG A O 1
ATOM 939 N N . VAL A 1 129 ? 25.196 -0.851 -39.184 1.00 83.12 129 VAL A N 1
ATOM 940 C CA . VAL A 1 129 ? 25.922 -1.163 -40.415 1.00 83.12 129 VAL A CA 1
ATOM 941 C C . VAL A 1 129 ? 25.539 -0.104 -41.443 1.00 83.12 129 VAL A C 1
ATOM 943 O O . VAL A 1 129 ? 24.358 0.135 -41.673 1.00 83.12 129 VAL A O 1
ATOM 946 N N . ALA A 1 130 ? 26.530 0.584 -42.016 1.00 82.25 130 ALA A N 1
ATOM 947 C CA . ALA A 1 130 ? 26.309 1.702 -42.946 1.00 82.25 130 ALA A CA 1
ATOM 948 C C . ALA A 1 130 ? 25.353 2.792 -42.402 1.00 82.25 130 ALA A C 1
ATOM 950 O O . ALA A 1 130 ? 24.557 3.368 -43.137 1.00 82.25 130 ALA A O 1
ATOM 951 N N . GLY A 1 131 ? 25.418 3.059 -41.093 1.00 79.75 131 GLY A N 1
ATOM 952 C CA . GLY A 1 131 ? 24.596 4.078 -40.436 1.00 79.75 131 GLY A CA 1
ATOM 953 C C . GLY A 1 131 ? 23.184 3.630 -40.058 1.00 79.75 131 GLY A C 1
ATOM 954 O O . GLY A 1 131 ? 22.483 4.414 -39.426 1.00 79.75 131 GLY A O 1
ATOM 955 N N . VAL A 1 132 ? 22.782 2.390 -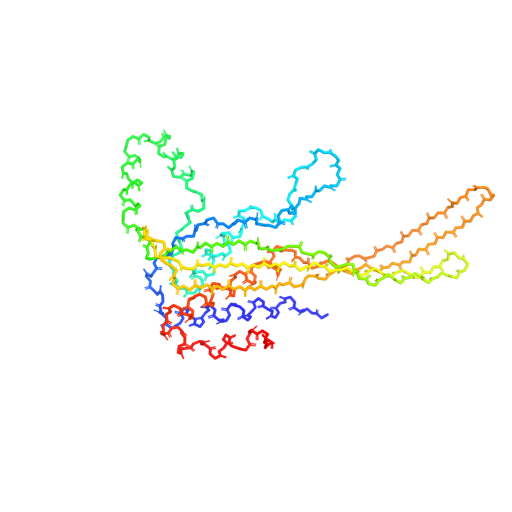40.369 1.00 85.69 132 VAL A N 1
ATOM 956 C CA . VAL A 1 132 ? 21.455 1.835 -40.056 1.00 85.69 132 VAL A CA 1
ATOM 957 C C . VAL A 1 132 ? 21.579 0.587 -39.187 1.00 85.69 132 VAL A C 1
ATOM 959 O O . VAL A 1 132 ? 22.403 -0.287 -39.455 1.00 85.69 132 VAL A O 1
ATOM 962 N N . GLY A 1 133 ? 20.746 0.464 -38.157 1.00 87.75 133 GLY A N 1
ATOM 963 C CA . GLY A 1 133 ? 20.627 -0.799 -37.435 1.00 87.75 133 GLY A CA 1
ATOM 964 C C . GLY A 1 133 ? 19.815 -0.742 -36.142 1.00 87.75 133 GLY A C 1
ATOM 965 O O . GLY A 1 133 ? 19.200 0.285 -35.830 1.00 87.75 133 GLY A O 1
ATOM 966 N N . PRO A 1 134 ? 19.719 -1.880 -35.432 1.00 90.31 134 PRO A N 1
ATOM 967 C CA . PRO A 1 134 ? 18.884 -2.000 -34.250 1.00 90.31 134 PRO A CA 1
ATOM 968 C C . PRO A 1 134 ? 19.487 -1.292 -33.036 1.00 90.31 134 PRO A C 1
ATOM 970 O O . PRO A 1 134 ? 20.689 -1.354 -32.773 1.00 90.31 134 PRO A O 1
ATOM 973 N N . MET A 1 135 ? 18.594 -0.723 -32.234 1.00 86.44 135 MET A N 1
ATOM 974 C CA . MET A 1 135 ? 18.881 -0.197 -30.909 1.00 86.44 135 MET A CA 1
ATOM 975 C C . MET A 1 135 ? 17.938 -0.815 -29.875 1.00 86.44 135 MET A C 1
ATOM 977 O O . MET A 1 135 ? 16.750 -1.019 -30.127 1.00 86.44 135 MET A O 1
ATOM 981 N N . ALA A 1 136 ? 18.456 -1.105 -28.690 1.00 85.19 136 ALA A N 1
ATOM 982 C CA . ALA A 1 136 ? 17.671 -1.524 -27.543 1.00 85.19 136 ALA A CA 1
ATOM 983 C C . ALA A 1 136 ? 18.196 -0.834 -26.288 1.00 85.19 136 ALA A C 1
ATOM 985 O O . ALA A 1 136 ? 19.387 -0.884 -25.998 1.00 85.19 136 ALA A O 1
ATOM 986 N N . ASN A 1 137 ? 17.302 -0.222 -25.524 1.00 83.31 137 ASN A N 1
ATOM 987 C CA . ASN A 1 137 ? 17.610 0.421 -24.259 1.00 83.31 137 ASN A CA 1
ATOM 98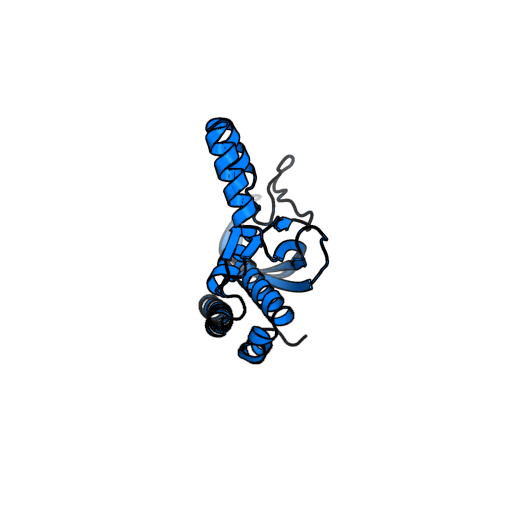8 C C . ASN A 1 137 ? 16.753 -0.225 -23.173 1.00 83.31 137 ASN A C 1
ATOM 990 O O . ASN A 1 137 ? 15.544 -0.394 -23.317 1.00 83.31 137 ASN A O 1
ATOM 994 N N . THR A 1 138 ? 17.389 -0.625 -22.083 1.00 84.69 138 THR A N 1
ATOM 995 C CA . THR A 1 138 ? 16.696 -1.134 -20.902 1.00 84.69 138 THR A CA 1
ATOM 996 C C . THR A 1 138 ? 16.987 -0.213 -19.738 1.00 84.69 138 THR A C 1
ATOM 998 O O . THR A 1 138 ? 18.105 0.267 -19.586 1.00 84.69 138 THR A O 1
ATOM 1001 N N . ARG A 1 139 ? 15.987 0.042 -18.903 1.00 83.00 139 ARG A N 1
ATOM 1002 C CA . ARG A 1 139 ? 16.131 0.774 -17.642 1.00 83.00 139 ARG A CA 1
ATOM 1003 C C . ARG A 1 139 ? 15.289 0.090 -16.580 1.00 83.00 139 ARG A C 1
ATOM 1005 O O . ARG A 1 139 ? 14.383 -0.681 -16.896 1.00 83.00 139 ARG A O 1
ATOM 1012 N N . ALA A 1 140 ? 15.587 0.355 -15.321 1.00 82.94 140 ALA A N 1
ATOM 1013 C CA . ALA A 1 140 ? 14.756 -0.088 -14.220 1.00 82.94 140 ALA A CA 1
ATOM 1014 C C . ALA A 1 140 ? 14.586 1.029 -13.192 1.00 82.94 140 ALA A C 1
ATOM 1016 O O . ALA A 1 140 ? 15.453 1.887 -13.047 1.00 82.94 140 ALA A O 1
ATOM 1017 N N . ALA A 1 141 ? 13.474 0.997 -12.474 1.00 82.94 141 ALA A N 1
ATOM 1018 C CA . ALA A 1 141 ? 13.272 1.774 -11.264 1.00 82.94 141 ALA A CA 1
ATOM 1019 C C . ALA A 1 141 ? 12.941 0.810 -10.126 1.00 82.94 141 ALA A C 1
ATOM 1021 O O . ALA A 1 141 ? 12.224 -0.165 -10.339 1.00 82.94 141 ALA A O 1
ATOM 1022 N N . ARG A 1 142 ? 13.460 1.049 -8.927 1.00 86.44 142 ARG A N 1
ATOM 1023 C CA . ARG A 1 142 ? 13.087 0.321 -7.718 1.00 86.44 142 ARG A CA 1
ATOM 1024 C C . ARG A 1 142 ? 12.377 1.283 -6.784 1.00 86.44 142 ARG A C 1
ATOM 1026 O O . ARG A 1 142 ? 12.948 2.305 -6.428 1.00 86.44 142 ARG A O 1
ATOM 1033 N N . VAL A 1 143 ? 11.159 0.935 -6.391 1.00 87.31 143 VAL A N 1
ATOM 1034 C CA . VAL A 1 143 ? 10.387 1.676 -5.392 1.00 87.31 143 VAL A CA 1
ATOM 1035 C C . VAL A 1 143 ? 10.424 0.899 -4.086 1.00 87.31 143 VAL A C 1
ATOM 1037 O O . VAL A 1 143 ? 10.147 -0.303 -4.083 1.00 87.31 143 VAL A O 1
ATOM 1040 N N . GLY A 1 144 ? 10.791 1.571 -3.001 1.00 89.88 144 GLY A N 1
ATOM 1041 C CA . GLY A 1 144 ? 10.684 1.075 -1.636 1.00 89.88 144 GLY A CA 1
ATOM 1042 C C . GLY A 1 144 ? 9.389 1.548 -0.982 1.00 89.88 144 GLY A C 1
ATOM 1043 O O . GLY A 1 144 ? 8.965 2.689 -1.172 1.00 89.88 144 GLY A O 1
ATOM 1044 N N . PHE A 1 145 ? 8.772 0.676 -0.196 1.00 92.00 145 PHE A N 1
ATOM 1045 C CA . PHE A 1 145 ? 7.525 0.930 0.508 1.00 92.00 145 PHE A CA 1
ATOM 1046 C C . PHE A 1 145 ? 7.673 0.531 1.974 1.00 92.00 145 PHE A C 1
ATOM 1048 O O . PHE A 1 145 ? 8.342 -0.456 2.289 1.00 92.00 145 PHE A O 1
ATOM 1055 N N . SER A 1 146 ? 7.023 1.278 2.859 1.00 93.62 146 SER A N 1
ATOM 1056 C CA . SER A 1 146 ? 6.877 0.925 4.269 1.00 93.62 146 SER A CA 1
ATOM 1057 C C . SER A 1 146 ? 5.478 1.287 4.733 1.00 93.62 146 SER A C 1
ATOM 1059 O O . SER A 1 146 ? 4.961 2.344 4.372 1.00 93.62 146 SER A O 1
ATOM 1061 N N . THR A 1 147 ? 4.872 0.441 5.551 1.00 95.12 147 THR A N 1
ATOM 1062 C CA . THR A 1 147 ? 3.597 0.719 6.209 1.00 95.12 147 THR A CA 1
ATOM 1063 C C . THR A 1 147 ? 3.622 0.217 7.638 1.00 95.12 147 THR A C 1
ATOM 1065 O O . THR A 1 147 ? 4.316 -0.744 7.961 1.00 95.12 147 THR A O 1
ATOM 1068 N N . GLU A 1 148 ? 2.876 0.893 8.498 1.00 96.50 148 GLU A N 1
ATOM 1069 C CA . GLU A 1 148 ? 2.831 0.626 9.926 1.00 96.50 148 GLU A CA 1
ATOM 1070 C C . GLU A 1 148 ? 1.380 0.593 10.391 1.00 96.50 148 GLU A C 1
ATOM 1072 O O . GLU A 1 148 ? 0.546 1.401 9.965 1.00 96.50 148 GLU A O 1
ATOM 1077 N N . LEU A 1 149 ? 1.101 -0.330 11.308 1.00 97.31 149 LEU A N 1
ATOM 1078 C CA . LEU A 1 149 ? -0.130 -0.393 12.074 1.00 97.31 149 LEU A CA 1
ATOM 1079 C C . LEU A 1 149 ? 0.155 0.107 13.488 1.00 97.31 149 LEU A C 1
ATOM 1081 O O . LEU A 1 149 ? 0.972 -0.475 14.201 1.00 97.31 149 LEU A O 1
ATOM 1085 N N . VAL A 1 150 ? -0.542 1.153 13.921 1.00 97.00 150 VAL A N 1
ATOM 1086 C CA . VAL A 1 150 ? -0.355 1.744 15.253 1.00 97.00 150 VAL A CA 1
ATOM 1087 C C . VAL A 1 150 ? -1.674 1.851 16.010 1.00 97.00 150 VAL A C 1
ATOM 1089 O O . VAL A 1 150 ? -2.755 1.920 15.416 1.00 97.00 150 VAL A O 1
ATOM 1092 N N . THR A 1 151 ? -1.614 1.882 17.341 1.00 95.38 151 THR A N 1
ATOM 1093 C CA . THR A 1 151 ? -2.802 2.157 18.161 1.00 95.38 151 THR A CA 1
ATOM 1094 C C . THR A 1 151 ? -3.115 3.658 18.190 1.00 95.38 151 THR A C 1
ATOM 1096 O O . THR A 1 151 ? -2.203 4.468 18.389 1.00 95.38 151 THR A O 1
ATOM 1099 N N . PRO A 1 152 ? -4.389 4.064 18.040 1.00 92.25 152 PRO A N 1
ATOM 1100 C CA . PRO A 1 152 ? -4.776 5.470 18.098 1.00 92.25 152 PRO A CA 1
ATOM 1101 C C . PRO A 1 152 ? -4.504 6.063 19.489 1.00 92.25 152 PRO A C 1
ATOM 1103 O O . PRO A 1 152 ? -4.584 5.376 20.507 1.00 92.25 152 PRO A O 1
ATOM 1106 N N . GLY A 1 153 ? -4.158 7.351 19.536 1.00 88.12 153 GLY A N 1
ATOM 1107 C CA . GLY A 1 153 ? -3.846 8.076 20.772 1.00 88.12 153 GLY A CA 1
ATOM 1108 C C . GLY A 1 153 ? -2.412 7.869 21.267 1.00 88.12 153 GLY A C 1
ATOM 1109 O O . GLY A 1 153 ? -1.666 8.837 21.352 1.00 88.12 153 GLY A O 1
ATOM 1110 N N . SER A 1 154 ? -2.007 6.629 21.564 1.00 90.31 154 SER A N 1
ATOM 1111 C CA . SER A 1 154 ? -0.651 6.341 22.072 1.00 90.31 154 SER A CA 1
ATOM 1112 C C . SER A 1 154 ? 0.415 6.216 20.983 1.00 90.31 154 SER A C 1
ATOM 1114 O O . SER A 1 154 ? 1.599 6.316 21.290 1.00 90.31 154 SER A O 1
ATOM 1116 N N . GLY A 1 155 ? 0.020 5.951 19.732 1.00 90.44 155 GLY A N 1
ATOM 1117 C CA . GLY A 1 155 ? 0.952 5.774 18.615 1.00 90.44 155 GLY A CA 1
ATOM 1118 C C . GLY A 1 155 ? 1.839 4.532 18.728 1.00 90.44 155 GLY A C 1
ATOM 1119 O O . GLY A 1 155 ? 2.840 4.433 18.025 1.00 90.44 155 GLY A O 1
ATOM 1120 N N . ARG A 1 156 ? 1.510 3.578 19.611 1.00 95.19 156 ARG A N 1
ATOM 1121 C CA . ARG A 1 156 ? 2.308 2.361 19.787 1.00 95.19 156 ARG A CA 1
ATOM 1122 C C . ARG A 1 156 ? 2.265 1.517 18.516 1.00 95.19 156 ARG A C 1
ATOM 1124 O O . ARG A 1 156 ? 1.179 1.148 18.066 1.00 95.19 156 ARG A O 1
ATOM 1131 N N . LEU A 1 157 ? 3.443 1.161 18.008 1.00 96.50 157 LEU A N 1
ATOM 1132 C CA . LEU A 1 157 ? 3.594 0.234 16.892 1.00 96.50 157 LEU A CA 1
ATOM 1133 C C . LEU A 1 157 ? 3.051 -1.152 17.263 1.00 96.50 157 LEU A C 1
ATOM 1135 O O . LEU A 1 157 ? 3.356 -1.701 18.327 1.00 96.50 157 LEU A O 1
ATOM 1139 N N . VAL A 1 158 ? 2.202 -1.684 16.390 1.00 97.12 158 VAL A N 1
ATOM 1140 C CA . VAL A 1 158 ? 1.608 -3.021 16.492 1.00 97.12 158 VAL A CA 1
ATOM 1141 C C . VAL A 1 158 ? 2.292 -3.967 15.513 1.00 97.12 158 VAL A C 1
ATOM 1143 O O . VAL A 1 158 ? 2.661 -5.066 15.911 1.00 97.12 158 VAL A O 1
ATOM 1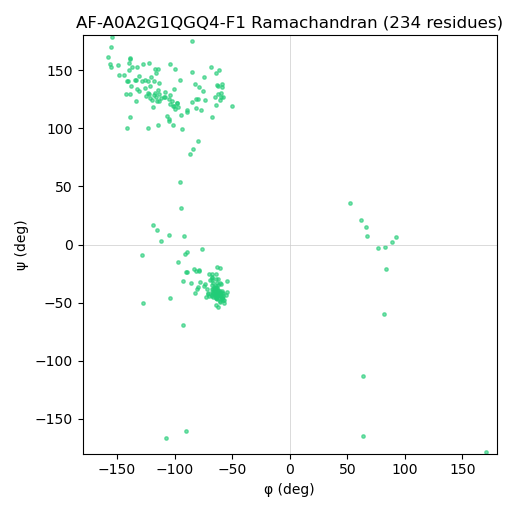146 N N . ALA A 1 159 ? 2.476 -3.521 14.271 1.00 97.31 159 ALA A N 1
ATOM 1147 C CA . ALA A 1 159 ? 3.164 -4.249 13.211 1.00 97.31 159 ALA A CA 1
ATOM 1148 C C . ALA A 1 159 ? 3.697 -3.263 12.165 1.00 97.31 159 ALA A C 1
ATOM 1150 O O . ALA A 1 159 ? 3.137 -2.174 12.003 1.00 97.31 159 ALA A O 1
ATOM 1151 N N . ASP A 1 160 ? 4.732 -3.662 11.433 1.00 96.44 160 ASP A N 1
ATOM 1152 C CA . ASP A 1 160 ? 5.232 -2.960 10.255 1.00 96.44 160 ASP A CA 1
ATOM 1153 C C . ASP A 1 160 ? 5.461 -3.933 9.094 1.00 96.44 160 ASP A C 1
ATOM 1155 O O . ASP A 1 160 ? 5.688 -5.128 9.279 1.00 96.44 160 ASP A O 1
ATOM 1159 N N . SER A 1 161 ? 5.363 -3.416 7.873 1.00 95.62 161 SER A N 1
ATOM 1160 C CA . SER A 1 161 ? 5.644 -4.168 6.656 1.00 95.62 161 SER A CA 1
ATOM 1161 C C . SER A 1 161 ? 6.433 -3.304 5.688 1.00 95.62 161 SER A C 1
ATOM 1163 O O . SER A 1 161 ? 6.143 -2.118 5.504 1.00 95.62 161 SER A O 1
ATOM 1165 N N . LYS A 1 162 ? 7.456 -3.902 5.077 1.00 93.81 162 LYS A N 1
ATOM 1166 C CA . LYS A 1 162 ? 8.359 -3.244 4.131 1.00 93.81 162 LYS A CA 1
ATOM 1167 C C . LYS A 1 162 ? 8.486 -4.094 2.888 1.00 93.81 162 LYS A C 1
ATOM 1169 O O . LYS A 1 162 ? 8.748 -5.291 2.969 1.00 93.81 162 LYS A O 1
ATOM 1174 N N . MET A 1 163 ? 8.348 -3.465 1.730 1.00 90.38 163 MET A N 1
ATOM 1175 C CA . MET A 1 163 ? 8.462 -4.139 0.440 1.00 90.38 163 MET A CA 1
ATOM 1176 C C . MET A 1 163 ? 9.245 -3.283 -0.541 1.00 90.38 163 MET A C 1
ATOM 1178 O O . MET A 1 163 ? 9.369 -2.070 -0.385 1.00 90.38 163 MET A O 1
ATOM 1182 N N . SER A 1 164 ? 9.781 -3.919 -1.579 1.00 88.38 164 SER A N 1
ATOM 1183 C CA . SER A 1 164 ? 10.336 -3.200 -2.720 1.00 88.38 164 SER A CA 1
ATOM 1184 C C . SER A 1 164 ? 9.869 -3.831 -4.021 1.00 88.38 164 SER A C 1
ATOM 1186 O O . SER A 1 164 ? 9.770 -5.054 -4.130 1.00 88.38 164 SER A O 1
ATOM 1188 N N . ARG A 1 165 ? 9.575 -2.995 -5.017 1.00 85.69 165 ARG A N 1
ATOM 1189 C CA . ARG A 1 165 ? 9.158 -3.441 -6.348 1.00 85.69 165 ARG A CA 1
ATOM 1190 C C . ARG A 1 165 ? 10.103 -2.868 -7.388 1.00 85.69 165 ARG A C 1
ATOM 1192 O O . ARG A 1 165 ? 10.380 -1.671 -7.393 1.00 85.69 165 ARG A O 1
ATOM 1199 N N . VAL A 1 166 ? 10.605 -3.733 -8.268 1.00 83.38 166 VAL A N 1
ATOM 1200 C CA . VAL A 1 166 ? 11.423 -3.328 -9.415 1.00 83.38 166 VAL A CA 1
ATOM 1201 C C . VAL A 1 166 ? 10.540 -3.258 -10.650 1.00 83.38 166 VAL A C 1
ATOM 1203 O O . VAL A 1 166 ? 9.958 -4.256 -11.064 1.00 83.38 166 VAL A O 1
ATOM 1206 N N . MET A 1 167 ? 10.500 -2.082 -11.251 1.00 79.31 167 MET A N 1
ATOM 1207 C CA . MET A 1 167 ? 9.832 -1.784 -12.503 1.00 79.31 167 MET A CA 1
ATOM 1208 C C . MET A 1 167 ? 10.845 -1.758 -13.633 1.00 79.31 167 MET A C 1
ATOM 1210 O O . MET A 1 167 ? 11.906 -1.146 -13.496 1.00 79.31 167 MET A O 1
ATOM 1214 N N . ARG A 1 168 ? 10.540 -2.399 -14.759 1.00 79.06 168 ARG A N 1
ATOM 1215 C CA . ARG A 1 168 ? 11.442 -2.453 -15.916 1.00 79.06 168 ARG A CA 1
ATOM 1216 C C . ARG A 1 168 ? 10.854 -1.696 -17.098 1.00 79.06 168 ARG A C 1
ATOM 1218 O O . ARG A 1 168 ? 9.671 -1.807 -17.404 1.00 79.06 168 ARG A O 1
ATOM 1225 N N . PHE A 1 169 ? 11.726 -0.965 -17.775 1.00 78.44 169 PHE A N 1
ATOM 1226 C CA . PHE A 1 169 ? 11.447 -0.202 -18.982 1.00 78.44 169 PHE A CA 1
ATOM 1227 C C . PHE A 1 169 ? 12.298 -0.785 -20.100 1.00 78.44 169 PHE A C 1
ATOM 1229 O O . PHE A 1 169 ? 13.505 -0.989 -19.921 1.00 78.44 169 PHE A O 1
ATOM 1236 N N . LYS A 1 170 ? 11.681 -1.070 -21.244 1.00 81.19 170 LYS A N 1
ATOM 1237 C CA . LYS A 1 170 ? 12.387 -1.587 -22.412 1.00 81.19 170 LYS A CA 1
ATOM 1238 C C . LYS A 1 170 ? 11.951 -0.825 -23.649 1.00 81.19 170 LYS A C 1
ATOM 1240 O O . LYS A 1 170 ? 10.782 -0.816 -24.005 1.00 81.19 170 LYS A O 1
ATOM 1245 N N . GLU A 1 171 ? 12.923 -0.254 -24.333 1.00 81.75 171 GLU A N 1
ATOM 1246 C CA . GLU A 1 171 ? 12.747 0.387 -25.625 1.00 81.75 171 GLU A CA 1
ATOM 1247 C C . GLU A 1 171 ? 13.522 -0.414 -26.661 1.00 81.75 171 GLU A C 1
ATOM 1249 O O . GLU A 1 171 ? 14.674 -0.791 -26.436 1.00 81.75 171 GLU A O 1
ATOM 1254 N N . ILE A 1 172 ? 12.891 -0.700 -27.791 1.00 84.56 172 ILE A N 1
ATOM 1255 C CA . ILE A 1 172 ? 13.528 -1.368 -28.924 1.00 84.56 172 ILE A CA 1
ATOM 1256 C C . ILE A 1 172 ? 13.167 -0.578 -30.169 1.00 84.56 172 ILE A C 1
ATOM 1258 O O . ILE A 1 172 ? 12.007 -0.224 -30.373 1.00 84.56 172 ILE A O 1
ATOM 1262 N N . GLY A 1 173 ? 14.151 -0.305 -31.008 1.00 86.19 173 GLY A N 1
ATOM 1263 C CA . GLY A 1 173 ? 13.950 0.454 -32.224 1.00 86.19 173 GLY A CA 1
ATOM 1264 C C . GLY A 1 173 ? 14.975 0.134 -33.289 1.00 86.19 173 GLY A C 1
ATOM 1265 O O . GLY A 1 173 ? 15.890 -0.666 -33.097 1.00 86.19 173 GLY A O 1
ATOM 1266 N N . ILE A 1 174 ? 14.802 0.788 -34.426 1.00 84.81 174 ILE A N 1
ATOM 1267 C CA . ILE A 1 174 ? 15.771 0.812 -35.513 1.00 84.81 174 ILE A CA 1
ATOM 1268 C C . ILE A 1 174 ? 16.050 2.282 -35.802 1.00 84.81 174 ILE A C 1
ATOM 1270 O O . ILE A 1 174 ? 15.121 3.078 -35.966 1.00 84.81 174 ILE A O 1
ATOM 1274 N N . GLY A 1 175 ? 17.331 2.634 -35.815 1.00 84.75 175 GLY A N 1
ATOM 1275 C CA . GLY A 1 175 ? 17.819 3.976 -36.100 1.00 84.75 175 GLY A CA 1
ATOM 1276 C C . GLY A 1 175 ? 18.658 3.980 -37.370 1.00 84.75 175 GLY A C 1
ATOM 1277 O O . GLY A 1 175 ? 19.331 3.000 -37.687 1.00 84.75 175 GLY A O 1
ATOM 1278 N N . GLY A 1 176 ? 18.606 5.086 -38.101 1.00 84.62 176 GLY A N 1
ATOM 1279 C CA . GLY A 1 176 ? 19.338 5.293 -39.340 1.00 84.62 176 GLY A CA 1
ATOM 1280 C C . GLY A 1 176 ? 19.860 6.719 -39.442 1.00 84.62 176 GLY A C 1
ATOM 1281 O O . GLY A 1 176 ? 19.167 7.662 -39.064 1.00 84.62 176 GLY A O 1
ATOM 1282 N N . GLY A 1 177 ? 21.072 6.889 -39.962 1.00 82.31 177 GLY A N 1
ATOM 1283 C CA . GLY A 1 177 ? 21.639 8.195 -40.277 1.00 82.31 177 GLY A CA 1
ATOM 1284 C C . GLY A 1 177 ? 22.458 8.153 -41.558 1.00 82.31 177 GLY A C 1
ATOM 1285 O O . GLY A 1 177 ? 23.329 7.297 -41.694 1.00 82.31 177 GLY A O 1
ATOM 1286 N N . ILE A 1 178 ? 22.196 9.084 -42.474 1.00 79.12 178 ILE A N 1
ATOM 1287 C CA . ILE A 1 178 ? 22.998 9.293 -43.682 1.00 79.12 178 ILE A CA 1
ATOM 1288 C C . ILE A 1 178 ? 23.545 10.718 -43.700 1.00 79.12 178 ILE A C 1
ATOM 1290 O O . ILE A 1 178 ? 22.880 11.660 -43.266 1.00 79.12 178 ILE A O 1
ATOM 1294 N N . ILE A 1 179 ? 24.767 10.879 -44.200 1.00 83.75 179 ILE A N 1
ATOM 1295 C CA . ILE A 1 179 ? 25.373 12.193 -44.419 1.00 83.75 179 ILE A CA 1
ATOM 1296 C C . ILE A 1 179 ? 25.181 12.548 -45.892 1.00 83.75 179 ILE A C 1
ATOM 1298 O O . ILE A 1 179 ? 25.617 11.808 -46.772 1.00 83.75 179 ILE A O 1
ATOM 1302 N N . ILE A 1 180 ? 24.523 13.675 -46.154 1.00 83.19 180 ILE A N 1
ATOM 1303 C CA . ILE A 1 180 ? 24.340 14.245 -47.489 1.00 83.19 180 ILE A CA 1
ATOM 1304 C C . ILE A 1 180 ? 25.112 15.569 -47.518 1.00 83.19 180 ILE A C 1
ATOM 1306 O O . ILE A 1 180 ? 24.682 16.565 -46.934 1.00 83.19 180 ILE A O 1
ATOM 1310 N N . GLY A 1 181 ? 26.287 15.578 -48.155 1.00 85.19 181 GLY A N 1
ATOM 1311 C CA . GLY A 1 181 ? 27.194 16.733 -48.143 1.00 85.19 181 GLY A CA 1
ATOM 1312 C C . GLY A 1 181 ? 27.708 17.029 -46.731 1.00 85.19 181 GLY A C 1
ATOM 1313 O O . GLY A 1 181 ? 28.415 16.209 -46.151 1.00 85.19 181 GLY A O 1
ATOM 1314 N N . ASN A 1 182 ? 27.310 18.173 -46.166 1.00 89.25 182 ASN A N 1
ATOM 1315 C CA . ASN A 1 182 ? 27.639 18.578 -44.791 1.00 89.25 182 ASN A CA 1
ATOM 1316 C C . ASN A 1 182 ? 26.448 18.422 -43.824 1.00 89.25 182 ASN A C 1
ATOM 1318 O O . ASN A 1 182 ? 26.512 18.880 -42.684 1.00 89.25 182 ASN A O 1
ATOM 1322 N N . THR A 1 183 ? 25.349 17.809 -44.269 1.00 78.38 183 THR A N 1
ATOM 1323 C CA . THR A 1 183 ? 24.119 17.665 -43.485 1.00 78.38 183 THR A CA 1
ATOM 1324 C C . THR A 1 183 ? 23.926 16.213 -43.064 1.00 78.38 183 THR A C 1
ATOM 1326 O O . THR A 1 183 ? 23.928 15.308 -43.895 1.00 78.38 183 THR A O 1
ATOM 1329 N N . LEU A 1 184 ? 23.732 15.986 -41.764 1.00 81.75 184 LEU A N 1
ATOM 1330 C CA . LEU A 1 184 ? 23.358 14.687 -41.214 1.00 81.75 184 LEU A CA 1
ATOM 1331 C C . LEU A 1 184 ? 21.828 14.579 -41.185 1.00 81.75 184 LEU A C 1
ATOM 1333 O O . LEU A 1 184 ? 21.169 15.319 -40.458 1.00 81.75 184 LEU A O 1
ATOM 1337 N N . ALA A 1 185 ? 21.273 13.644 -41.952 1.00 82.00 185 ALA A N 1
ATOM 1338 C CA . ALA A 1 185 ? 19.866 13.277 -41.875 1.00 82.00 185 ALA A CA 1
ATOM 1339 C C . ALA A 1 185 ? 19.734 12.000 -41.042 1.00 82.00 185 ALA A C 1
ATOM 1341 O O . ALA A 1 185 ? 20.255 10.953 -41.428 1.00 82.00 185 ALA A O 1
ATOM 1342 N N . THR A 1 186 ? 19.047 12.079 -39.902 1.00 85.50 186 THR A N 1
ATOM 1343 C CA . THR A 1 186 ? 18.757 10.921 -39.048 1.00 85.50 186 THR A CA 1
ATOM 1344 C C . THR A 1 186 ? 17.261 10.665 -38.943 1.00 85.50 186 THR A C 1
ATOM 1346 O O . THR A 1 186 ? 16.439 11.574 -39.029 1.00 85.50 186 THR A O 1
ATOM 1349 N N . GLY A 1 187 ? 16.910 9.400 -38.744 1.00 82.38 187 GLY A N 1
ATOM 1350 C CA . GLY A 1 187 ? 15.555 8.960 -38.457 1.00 82.38 187 GLY A CA 1
ATOM 1351 C C . GLY A 1 187 ? 15.592 7.736 -37.557 1.00 82.38 187 GLY A C 1
ATOM 1352 O O . GLY A 1 187 ? 16.502 6.912 -37.642 1.00 82.38 187 GLY A O 1
ATOM 1353 N N . GLN A 1 188 ? 14.610 7.613 -36.675 1.00 83.69 188 GLN A N 1
ATOM 1354 C CA . GLN A 1 188 ? 14.479 6.445 -35.814 1.00 83.69 188 GLN A CA 1
ATOM 1355 C C . GLN A 1 188 ? 13.012 6.101 -35.605 1.00 83.69 188 GLN A C 1
ATOM 1357 O O . GLN A 1 188 ? 12.161 6.985 -35.513 1.00 83.69 188 GLN A O 1
ATOM 1362 N N . VAL A 1 189 ? 12.734 4.806 -35.500 1.00 83.94 189 VAL A N 1
ATOM 1363 C CA . VAL A 1 189 ? 11.432 4.278 -35.096 1.00 83.94 189 VAL A CA 1
ATOM 1364 C C . VAL A 1 189 ? 11.653 3.435 -33.855 1.00 83.94 189 VAL A C 1
ATOM 1366 O O . VAL A 1 189 ? 12.494 2.536 -33.851 1.00 83.94 189 VAL A O 1
ATOM 1369 N N . MET A 1 190 ? 10.908 3.733 -32.794 1.00 81.44 190 MET A N 1
ATOM 1370 C CA . MET A 1 190 ? 11.041 3.071 -31.501 1.00 81.44 190 MET A CA 1
ATOM 1371 C C . MET A 1 190 ? 9.687 2.569 -31.013 1.00 81.44 190 MET A C 1
ATOM 1373 O O . MET A 1 190 ? 8.677 3.261 -31.128 1.00 81.44 190 MET A O 1
ATOM 1377 N N . LYS A 1 191 ? 9.692 1.380 -30.413 1.00 82.75 191 LYS A N 1
ATOM 1378 C CA . LYS A 1 191 ? 8.613 0.864 -29.578 1.00 82.75 191 LYS A CA 1
ATOM 1379 C C . LYS A 1 191 ? 9.084 0.866 -28.125 1.00 82.75 191 LYS A C 1
ATOM 1381 O O . LYS A 1 191 ? 10.170 0.367 -27.829 1.00 82.75 191 LYS A O 1
ATOM 1386 N N . SER A 1 192 ? 8.259 1.405 -27.235 1.00 76.56 192 SER A N 1
ATOM 1387 C CA . SER A 1 192 ? 8.498 1.405 -25.792 1.00 76.56 192 SER A CA 1
ATOM 1388 C C . SER A 1 192 ? 7.483 0.501 -25.103 1.00 76.56 192 SER A C 1
ATOM 1390 O O . SER A 1 192 ? 6.280 0.657 -25.306 1.00 76.56 192 SER A O 1
ATOM 1392 N N . ASP A 1 193 ? 7.981 -0.444 -24.310 1.00 70.00 193 ASP A N 1
ATOM 1393 C CA . ASP A 1 193 ? 7.197 -1.229 -23.365 1.00 70.00 193 ASP A CA 1
ATOM 1394 C C . ASP A 1 193 ? 7.537 -0.724 -21.951 1.00 70.00 193 ASP A C 1
ATOM 1396 O O . ASP A 1 193 ? 8.650 -0.910 -21.440 1.00 70.00 193 ASP A O 1
ATOM 1400 N N . GLN A 1 194 ? 6.566 -0.065 -21.318 1.00 60.97 194 GLN A N 1
ATOM 1401 C CA . GLN A 1 194 ? 6.656 0.456 -19.957 1.00 60.97 194 GLN A CA 1
ATOM 1402 C C . GLN A 1 194 ? 5.603 -0.231 -19.083 1.00 60.97 194 GLN A C 1
ATOM 1404 O O . GLN A 1 194 ? 4.422 -0.247 -19.429 1.00 60.97 194 GLN A O 1
ATOM 1409 N N . GLN A 1 195 ? 6.018 -0.780 -17.938 1.00 58.84 195 GLN A N 1
ATOM 1410 C CA . GLN A 1 195 ? 5.070 -1.292 -16.946 1.00 58.84 195 GLN A CA 1
ATOM 1411 C C . GLN A 1 195 ? 4.203 -0.152 -16.397 1.00 58.84 195 GLN A C 1
ATOM 1413 O O . GLN A 1 195 ? 4.704 0.939 -16.101 1.00 58.84 195 GLN A O 1
ATOM 1418 N N . MET A 1 196 ? 2.899 -0.404 -16.256 1.00 57.06 196 MET A N 1
ATOM 1419 C CA . MET A 1 196 ? 1.968 0.571 -15.694 1.00 57.06 196 MET A CA 1
ATOM 1420 C C . MET A 1 196 ? 2.334 0.861 -14.234 1.00 57.06 196 MET A C 1
ATOM 1422 O O . MET A 1 196 ? 2.319 -0.022 -13.377 1.00 57.06 196 MET A O 1
ATOM 1426 N N . LEU A 1 197 ? 2.641 2.130 -13.953 1.00 58.69 197 LEU A N 1
ATOM 1427 C CA . LEU A 1 197 ? 3.000 2.605 -12.616 1.00 58.69 197 LEU A CA 1
ATOM 1428 C C . LEU A 1 197 ? 1.846 2.468 -11.619 1.00 58.69 197 LEU A C 1
ATOM 1430 O O . LEU A 1 197 ? 2.088 2.146 -10.469 1.00 58.69 197 LEU A O 1
ATOM 1434 N N . GLN A 1 198 ? 0.600 2.700 -12.033 1.00 55.06 198 GLN A N 1
ATOM 1435 C CA . GLN A 1 198 ? -0.478 2.956 -11.071 1.00 55.06 198 GLN A CA 1
ATOM 1436 C C . GLN A 1 198 ? -1.112 1.702 -10.454 1.00 55.06 198 GLN A C 1
ATOM 1438 O O . GLN A 1 198 ? -1.342 1.715 -9.250 1.00 55.06 198 GLN A O 1
ATOM 1443 N N . ALA A 1 199 ? -1.365 0.643 -11.230 1.00 55.72 199 ALA A N 1
ATOM 1444 C CA . ALA A 1 199 ? -1.990 -0.584 -10.722 1.00 55.72 199 ALA A CA 1
ATOM 1445 C C . ALA A 1 199 ? -0.927 -1.616 -10.294 1.00 55.72 199 ALA A C 1
ATOM 1447 O O . ALA A 1 199 ? -0.680 -1.817 -9.113 1.00 55.72 199 ALA A O 1
ATOM 1448 N N . GLU A 1 200 ? -0.191 -2.190 -11.245 1.00 59.53 200 GLU A N 1
ATOM 1449 C CA . GLU A 1 200 ? 0.713 -3.330 -10.994 1.00 59.53 200 GLU A CA 1
ATOM 1450 C C . GLU A 1 200 ? 1.934 -2.989 -10.117 1.00 59.53 200 GLU A C 1
ATOM 1452 O O . GLU A 1 200 ? 2.490 -3.839 -9.421 1.00 59.53 200 GLU A O 1
ATOM 1457 N N . SER A 1 201 ? 2.400 -1.740 -10.167 1.00 67.88 201 SER A N 1
ATOM 1458 C CA . SER A 1 201 ? 3.655 -1.361 -9.505 1.00 67.88 201 SER A CA 1
ATOM 1459 C C . SER A 1 201 ? 3.464 -0.727 -8.130 1.00 67.88 201 SER A C 1
ATOM 1461 O O . SER A 1 201 ? 4.439 -0.631 -7.389 1.00 67.88 201 SER A O 1
ATOM 1463 N N . LEU A 1 202 ? 2.243 -0.298 -7.791 1.00 79.62 202 L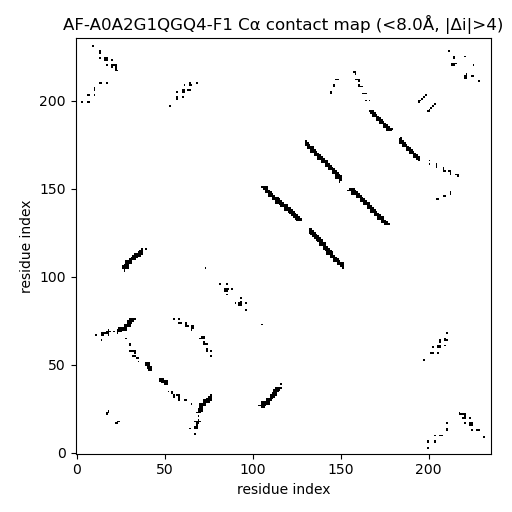EU A N 1
ATOM 1464 C CA . LEU A 1 202 ? 1.944 0.425 -6.552 1.00 79.62 202 LEU A CA 1
ATOM 1465 C C . LEU A 1 202 ? 0.794 -0.218 -5.767 1.00 79.62 202 LEU A C 1
ATOM 1467 O O . LEU A 1 202 ? 0.974 -0.490 -4.584 1.00 79.62 202 LEU A O 1
ATOM 1471 N N . GLU A 1 203 ? -0.351 -0.496 -6.398 1.00 84.94 203 GLU A N 1
ATOM 1472 C CA . GLU A 1 203 ? -1.531 -1.062 -5.723 1.00 84.94 203 GLU A CA 1
ATOM 1473 C C . GLU A 1 203 ? -1.251 -2.457 -5.148 1.00 84.94 203 GLU A C 1
ATOM 1475 O O . GLU A 1 203 ? -1.541 -2.694 -3.974 1.00 84.94 203 GLU A O 1
ATOM 1480 N N . ASP A 1 204 ? -0.631 -3.347 -5.931 1.00 86.44 204 ASP A N 1
ATOM 1481 C CA . ASP A 1 204 ? -0.355 -4.727 -5.508 1.00 86.44 204 ASP A CA 1
ATOM 1482 C C . ASP A 1 204 ? 0.615 -4.791 -4.309 1.00 86.44 204 ASP A C 1
ATOM 1484 O O . ASP A 1 204 ? 0.251 -5.399 -3.297 1.00 86.44 204 ASP A O 1
ATOM 1488 N N . PRO A 1 205 ? 1.805 -4.140 -4.329 1.00 88.56 205 PRO A N 1
ATOM 1489 C CA . PRO A 1 205 ? 2.680 -4.105 -3.155 1.00 88.56 205 PRO A CA 1
ATOM 1490 C C . PRO A 1 205 ? 2.006 -3.491 -1.927 1.00 88.56 205 PRO A C 1
ATOM 1492 O O . PRO A 1 205 ? 2.167 -4.001 -0.823 1.00 88.56 205 PRO A O 1
ATOM 1495 N N . ILE A 1 206 ? 1.227 -2.417 -2.100 1.00 91.62 206 ILE A N 1
ATOM 1496 C CA . ILE A 1 206 ? 0.528 -1.763 -0.986 1.00 91.62 206 ILE A CA 1
ATOM 1497 C C . ILE A 1 206 ? -0.510 -2.698 -0.366 1.00 91.62 206 ILE A C 1
ATOM 1499 O O . ILE A 1 206 ? -0.560 -2.851 0.854 1.00 91.62 206 ILE A O 1
ATOM 1503 N N . SER A 1 207 ? -1.301 -3.361 -1.200 1.00 92.44 207 SER A N 1
ATOM 1504 C CA . SER A 1 207 ? -2.323 -4.308 -0.762 1.00 92.44 207 SER A CA 1
ATOM 1505 C C . SER A 1 207 ? -1.713 -5.534 -0.079 1.00 92.44 207 SER A C 1
ATOM 1507 O O . SER A 1 207 ? -2.233 -6.001 0.936 1.00 92.44 207 SER A O 1
ATOM 1509 N N . LEU A 1 208 ? -0.571 -6.017 -0.576 1.00 92.56 208 LEU A N 1
ATOM 1510 C CA . LEU A 1 208 ? 0.160 -7.121 0.040 1.00 92.56 208 LEU A CA 1
ATOM 1511 C C . LEU A 1 208 ? 0.741 -6.729 1.404 1.00 92.56 208 LEU A C 1
ATOM 1513 O O . LEU A 1 208 ? 0.644 -7.510 2.346 1.00 92.56 208 LEU A O 1
ATOM 1517 N N . MET A 1 209 ? 1.278 -5.516 1.554 1.00 94.44 209 MET A N 1
ATOM 1518 C CA . MET A 1 209 ? 1.725 -5.033 2.863 1.00 94.44 209 MET A CA 1
ATOM 1519 C C . MET A 1 209 ? 0.564 -4.887 3.860 1.00 94.44 209 MET A C 1
ATOM 1521 O O . MET A 1 209 ? 0.732 -5.175 5.040 1.00 94.44 209 MET A O 1
ATOM 1525 N N . VAL A 1 210 ? -0.632 -4.480 3.416 1.00 95.69 210 VAL A N 1
ATOM 1526 C CA . VAL A 1 210 ? -1.829 -4.472 4.281 1.00 95.69 210 VAL A CA 1
ATOM 1527 C C . VAL A 1 210 ? -2.176 -5.889 4.738 1.00 95.69 210 VAL A C 1
ATOM 1529 O O . VAL A 1 210 ? -2.465 -6.092 5.919 1.00 95.69 210 VAL A O 1
ATOM 1532 N N . ALA A 1 211 ? -2.121 -6.873 3.835 1.00 96.06 211 ALA A N 1
ATOM 1533 C CA . ALA A 1 211 ? -2.306 -8.274 4.201 1.00 96.06 211 ALA A CA 1
ATOM 1534 C C . ALA A 1 211 ? -1.263 -8.720 5.240 1.00 96.06 211 ALA A C 1
ATOM 1536 O O . ALA A 1 211 ? -1.642 -9.310 6.247 1.00 96.06 211 ALA A O 1
ATOM 1537 N N . ASP A 1 212 ? 0.011 -8.371 5.048 1.00 96.56 212 ASP A N 1
ATOM 1538 C CA . ASP A 1 212 ? 1.099 -8.654 5.991 1.00 96.56 212 ASP A CA 1
ATOM 1539 C C . ASP A 1 212 ? 0.830 -8.063 7.384 1.00 96.56 212 ASP A C 1
ATOM 1541 O O . ASP A 1 212 ? 0.835 -8.785 8.379 1.00 96.56 212 ASP A O 1
ATOM 1545 N N . LEU A 1 213 ? 0.476 -6.773 7.463 1.00 96.81 213 LEU A N 1
ATOM 1546 C CA . LEU A 1 213 ? 0.117 -6.118 8.727 1.00 96.81 213 LEU A CA 1
ATOM 1547 C C . LEU A 1 213 ? -1.017 -6.857 9.451 1.00 96.81 213 LEU A C 1
ATOM 1549 O O . LEU A 1 213 ? -0.964 -7.041 10.670 1.00 96.81 213 LEU A O 1
ATOM 1553 N N . ILE A 1 214 ? -2.052 -7.280 8.716 1.00 97.44 214 ILE A N 1
ATOM 1554 C CA . ILE A 1 214 ? -3.186 -8.016 9.287 1.00 97.44 214 ILE A CA 1
ATOM 1555 C C . ILE A 1 214 ? -2.739 -9.399 9.775 1.00 97.44 214 ILE A C 1
ATOM 1557 O O . ILE A 1 214 ? -3.109 -9.825 10.867 1.00 97.44 214 ILE A O 1
ATOM 1561 N N . LEU A 1 215 ? -1.935 -10.104 8.992 1.00 96.75 215 LEU A N 1
ATOM 1562 C CA . LEU A 1 215 ? -1.434 -11.426 9.341 1.00 96.75 215 LEU A CA 1
ATOM 1563 C C . LEU A 1 215 ? -0.548 -11.382 10.593 1.00 96.75 215 LEU A C 1
ATOM 1565 O O . LEU A 1 215 ? -0.757 -12.165 11.515 1.00 96.75 215 LEU A O 1
ATOM 1569 N N . GLN A 1 216 ? 0.347 -10.401 10.698 1.00 96.25 216 GLN A N 1
ATOM 1570 C CA . GLN A 1 216 ? 1.172 -10.196 11.891 1.00 96.25 216 GLN A CA 1
ATOM 1571 C C . GLN A 1 216 ? 0.344 -9.818 13.131 1.00 96.25 216 GLN A C 1
ATOM 1573 O O . GLN A 1 216 ? 0.646 -10.254 14.241 1.00 96.25 216 GLN A O 1
ATOM 1578 N N . SER A 1 217 ? -0.713 -9.019 12.954 1.00 97.00 217 SER A N 1
ATOM 1579 C CA . SER A 1 217 ? -1.462 -8.428 14.075 1.00 97.00 217 SER A CA 1
ATOM 1580 C C . SER A 1 217 ? -2.631 -9.282 14.571 1.00 97.00 217 SER A C 1
ATOM 1582 O O . SER A 1 217 ? -3.060 -9.130 15.716 1.00 97.00 217 SER A O 1
ATOM 1584 N N . PHE A 1 218 ? -3.179 -10.164 13.730 1.00 97.38 218 PHE A N 1
ATOM 1585 C CA . PHE A 1 218 ? -4.392 -10.926 14.026 1.00 97.38 218 PHE A CA 1
ATOM 1586 C C . PHE A 1 218 ? -4.128 -12.439 13.912 1.00 97.38 218 PHE A C 1
ATOM 1588 O O . PHE A 1 218 ? -4.204 -12.998 12.814 1.00 97.38 218 PHE A O 1
ATOM 1595 N N . PRO A 1 219 ? -3.920 -13.157 15.038 1.00 96.56 219 PRO A N 1
ATOM 1596 C CA . PRO A 1 219 ? -3.567 -14.583 15.032 1.00 96.56 219 PRO A CA 1
ATOM 1597 C C . PRO A 1 219 ? -4.537 -15.487 14.260 1.00 96.56 219 PRO A C 1
ATOM 1599 O O . PRO A 1 219 ? -4.126 -16.482 13.669 1.00 96.56 219 PRO A O 1
ATOM 1602 N N . LYS A 1 220 ? -5.829 -15.132 14.231 1.00 96.75 220 LYS A N 1
ATOM 1603 C CA . LYS A 1 220 ? -6.856 -15.851 13.460 1.00 96.75 220 LYS A CA 1
ATOM 1604 C C . LYS A 1 220 ? -6.638 -15.743 11.946 1.00 96.75 220 LYS A C 1
ATOM 1606 O O . LYS A 1 220 ? -6.899 -16.703 11.228 1.00 96.75 220 LYS A O 1
ATOM 1611 N N . ALA A 1 221 ? -6.176 -14.590 11.462 1.00 96.69 221 ALA A N 1
ATOM 1612 C CA . ALA A 1 221 ? -5.816 -14.423 10.058 1.00 96.69 221 ALA A CA 1
ATOM 1613 C C . ALA A 1 221 ? -4.543 -15.218 9.749 1.00 96.69 221 ALA A C 1
ATOM 1615 O O . ALA A 1 221 ? -4.505 -15.948 8.761 1.00 96.69 221 ALA A O 1
ATOM 1616 N N . GLN A 1 222 ? -3.539 -15.140 10.631 1.00 96.56 222 GLN A N 1
ATOM 1617 C CA . GLN A 1 222 ? -2.274 -15.856 10.465 1.00 96.56 222 GLN A CA 1
ATOM 1618 C C . GLN A 1 222 ? -2.464 -17.367 10.354 1.00 96.56 222 GLN A C 1
ATOM 1620 O O . GLN A 1 222 ? -1.914 -17.995 9.451 1.00 96.56 222 GLN A O 1
ATOM 1625 N N . SER A 1 223 ? -3.257 -17.959 11.248 1.00 96.25 223 SER A N 1
ATOM 1626 C CA . SER A 1 223 ? -3.495 -19.403 11.242 1.00 96.25 223 SER A CA 1
ATOM 1627 C C . SER A 1 223 ? -4.268 -19.870 10.007 1.00 96.25 223 SER A C 1
ATOM 1629 O O . SER A 1 223 ? -4.014 -20.966 9.512 1.00 96.25 223 SER A O 1
ATOM 1631 N N . ALA A 1 224 ? -5.177 -19.043 9.486 1.00 95.56 224 ALA A N 1
ATOM 1632 C CA . ALA A 1 224 ? -5.982 -19.374 8.315 1.00 95.56 224 ALA A CA 1
ATOM 1633 C C . ALA A 1 224 ? -5.236 -19.163 6.986 1.00 95.56 224 ALA A C 1
ATOM 1635 O O . ALA A 1 224 ? -5.408 -19.951 6.059 1.00 95.56 224 ALA A O 1
ATOM 1636 N N . CYS A 1 225 ? -4.431 -18.102 6.885 1.00 96.06 225 CYS A N 1
ATOM 1637 C CA . CYS A 1 225 ? -3.965 -17.566 5.602 1.00 96.06 225 CYS A CA 1
ATOM 1638 C C . CYS A 1 225 ? -2.442 -17.381 5.511 1.00 96.06 225 CYS A C 1
ATOM 1640 O O . CYS A 1 225 ? -1.920 -17.135 4.422 1.00 96.06 225 CYS A O 1
ATOM 1642 N N . GLY A 1 226 ? -1.699 -17.535 6.612 1.00 91.94 226 GLY A N 1
ATOM 1643 C CA . GLY A 1 226 ? -0.252 -17.290 6.645 1.00 91.94 226 GLY A CA 1
ATOM 1644 C C . GLY A 1 226 ? 0.546 -18.185 5.690 1.00 91.94 226 GLY A C 1
ATOM 1645 O O . GLY A 1 226 ? 1.517 -17.737 5.085 1.00 91.94 226 GLY A O 1
ATOM 1646 N N . SER A 1 227 ? 0.106 -19.430 5.472 1.00 90.56 227 SER A N 1
ATOM 1647 C CA . SER A 1 227 ? 0.754 -20.349 4.524 1.00 90.56 227 SER A CA 1
ATOM 1648 C C . SER A 1 227 ? 0.570 -19.938 3.060 1.00 90.56 227 SER A C 1
ATOM 1650 O O . SER A 1 227 ? 1.444 -20.201 2.237 1.00 90.56 227 SER A O 1
ATOM 1652 N N . GLN A 1 228 ? -0.550 -19.291 2.723 1.00 89.50 228 GLN A N 1
ATOM 1653 C CA . GLN A 1 228 ? -0.791 -18.731 1.396 1.00 89.50 228 GLN A CA 1
ATOM 1654 C C . GLN A 1 228 ? 0.062 -17.479 1.191 1.00 89.50 228 GLN A C 1
ATOM 1656 O O . GLN A 1 228 ? 0.728 -17.362 0.168 1.00 89.50 228 GLN A O 1
ATOM 1661 N N . PHE A 1 229 ? 0.104 -16.591 2.186 1.00 88.75 229 PHE A N 1
ATOM 1662 C CA . PHE A 1 229 ? 0.920 -15.379 2.137 1.00 88.75 229 PHE A CA 1
ATOM 1663 C C . PHE A 1 229 ? 2.416 -15.682 1.986 1.00 88.75 229 PHE A C 1
ATOM 1665 O O . PHE A 1 229 ? 3.086 -15.083 1.150 1.00 88.75 229 PHE A O 1
ATOM 1672 N N . GLY A 1 230 ? 2.931 -16.681 2.711 1.00 84.50 230 GLY A N 1
ATOM 1673 C CA . GLY A 1 230 ? 4.333 -17.097 2.610 1.00 84.50 230 GLY A CA 1
ATOM 1674 C C . GLY A 1 230 ? 4.760 -17.575 1.215 1.00 84.50 230 GLY A C 1
ATOM 1675 O O . GLY A 1 230 ? 5.946 -17.548 0.914 1.00 84.50 230 GLY A O 1
ATOM 1676 N N . LYS A 1 231 ? 3.820 -17.975 0.346 1.00 83.62 231 LYS A N 1
ATOM 1677 C CA . LYS A 1 231 ? 4.106 -18.331 -1.057 1.00 83.62 231 LYS A CA 1
ATOM 1678 C C . LYS A 1 231 ? 4.213 -17.113 -1.977 1.00 83.62 231 LYS A C 1
ATOM 1680 O O . LYS A 1 231 ? 4.805 -17.223 -3.043 1.00 83.62 231 LYS A O 1
ATOM 1685 N N . LEU A 1 232 ? 3.611 -15.991 -1.581 1.00 78.25 232 LEU A N 1
ATOM 1686 C CA . LEU A 1 232 ? 3.590 -14.739 -2.344 1.00 78.25 232 LEU A CA 1
ATOM 1687 C C . LEU A 1 232 ? 4.785 -13.845 -2.017 1.00 78.25 232 LEU A C 1
ATOM 1689 O O . LEU A 1 232 ? 5.178 -13.007 -2.828 1.00 78.25 232 LEU A O 1
ATOM 1693 N N . MET A 1 233 ? 5.374 -14.029 -0.837 1.00 69.81 233 MET A N 1
ATOM 1694 C CA . MET A 1 233 ? 6.606 -13.350 -0.473 1.00 69.81 233 MET A CA 1
ATOM 1695 C C . MET A 1 233 ? 7.773 -13.983 -1.237 1.00 69.81 233 MET A C 1
ATOM 1697 O O . MET A 1 233 ? 7.979 -15.194 -1.126 1.00 69.81 233 MET A O 1
ATOM 1701 N N . PRO A 1 234 ? 8.560 -13.206 -2.004 1.00 55.19 234 PRO A N 1
ATOM 1702 C CA . PRO A 1 234 ? 9.813 -13.719 -2.529 1.00 55.19 234 PRO A CA 1
ATOM 1703 C C . PRO A 1 234 ? 10.664 -14.162 -1.337 1.00 55.19 234 PRO A C 1
ATOM 1705 O O . PRO A 1 234 ? 10.844 -13.398 -0.389 1.00 55.19 234 PRO A O 1
ATOM 1708 N N . SER A 1 235 ? 11.139 -15.409 -1.364 1.00 37.78 235 SER A N 1
ATOM 1709 C CA . SER A 1 235 ? 12.121 -15.904 -0.400 1.00 37.78 235 SER A CA 1
ATOM 1710 C C . SER A 1 235 ? 13.271 -14.901 -0.335 1.00 37.78 235 SER A C 1
ATOM 1712 O O . SER A 1 235 ? 13.865 -14.605 -1.376 1.00 37.78 235 SER A O 1
ATOM 1714 N N . ALA A 1 236 ? 13.476 -14.340 0.859 1.00 32.56 236 ALA A N 1
ATOM 1715 C CA . ALA A 1 236 ? 14.508 -13.351 1.155 1.00 32.56 236 ALA A CA 1
ATOM 1716 C C . ALA A 1 236 ? 15.900 -13.806 0.696 1.00 32.56 236 ALA A C 1
ATOM 1718 O O . ALA A 1 236 ? 16.181 -15.026 0.783 1.00 32.56 236 ALA A O 1
#

Nearest PDB structures (foldseek):
  6l7a-assembly1_A  TM=7.140E-01  e=9.425E-13  Escherichia coli O69:H11 str. 08-4661
  4q79-assembly1_C  TM=7.546E-01  e=4.680E-11  Escherichia coli Xuzhou21
  6si7-assembly1_P  TM=6.915E-01  e=1.107E-11  Escherichia coli
  4uv3-assembly1_A  TM=6.812E-01  e=9.063E-11  Escherichia coli str. K-12 substr. MC4100
  4uv3-assembly1_C  TM=6.765E-01  e=1.153E-10  Escherichia coli str. K-12 substr. MC4100